Protein 5E68 (pdb70)

Solvent-accessible surface area: 13823 Å² total

Radius of gyration: 18.97 Å; Cα contacts (8 Å, |Δi|>4): 713; chains: 2; bounding box: 45×42×61 Å

B-factor: mean 23.16, std 10.16, range [11.06, 82.79]

Structure (mmCIF, N/CA/C/O backbone):
data_5E68
#
_entry.id   5E68
#
_cell.length_a   48.345
_cell.length_b   66.427
_cell.length_c   54.310
_cell.angle_alpha   90.00
_cell.angle_beta   106.17
_cell.angle_gamma   90.00
#
_symmetry.space_group_name_H-M   'P 1 21 1'
#
loop_
_entity.id
_entity.type
_entity.pdbx_description
1 polymer 'S-ribosylhomocysteine lyase'
2 non-polymer 'ZINC ION'
3 non-polymer (2R,4S)-2-methyl-2,3,3,4-tetrahydroxytetrahydrofuran
4 non-polymer METHIONINE
5 water water
#
loop_
_atom_site.group_PDB
_atom_site.id
_atom_site.type_symbol
_atom_site.label_atom_id
_atom_site.label_alt_id
_atom_site.label_comp_id
_atom_site.label_asym_id
_atom_site.label_entity_id
_atom_site.label_seq_id
_atom_site.pdbx_PDB_ins_code
_atom_site.Cartn_x
_atom_site.Cartn_y
_atom_site.Cartn_z
_atom_site.occupancy
_atom_site.B_iso_or_equiv
_atom_site.auth_seq_id
_atom_site.auth_comp_id
_atom_site.auth_asym_id
_atom_site.auth_atom_id
_atom_site.pdbx_PDB_model_num
ATOM 1 N N . LEU A 1 3 ? 15.735 2.024 23.537 1.00 34.70 3 LEU A N 1
ATOM 2 C CA . LEU A 1 3 ? 15.627 3.268 22.742 1.00 31.01 3 LEU A CA 1
ATOM 3 C C . LEU A 1 3 ? 16.575 4.221 23.360 1.00 28.19 3 LEU A C 1
ATOM 4 O O . LEU A 1 3 ? 16.643 4.392 24.576 1.00 33.12 3 LEU A O 1
ATOM 9 N N . LEU A 1 4 ? 17.352 4.878 22.499 1.00 29.07 4 LEU A N 1
ATOM 10 C CA . LEU A 1 4 ? 18.350 5.810 22.951 1.00 28.67 4 LEU A CA 1
ATOM 11 C C . LEU A 1 4 ? 17.739 6.965 23.705 1.00 34.60 4 LEU A C 1
ATOM 12 O O . LEU A 1 4 ? 16.814 7.635 23.221 1.00 28.02 4 LEU A O 1
ATOM 17 N N . ASP A 1 5 ? 18.309 7.262 24.876 1.00 34.96 5 ASP A N 1
ATOM 18 C CA . ASP A 1 5 ? 17.795 8.321 25.718 1.00 35.96 5 ASP A CA 1
ATOM 19 C C . ASP A 1 5 ? 16.317 8.093 26.082 1.00 33.28 5 ASP A 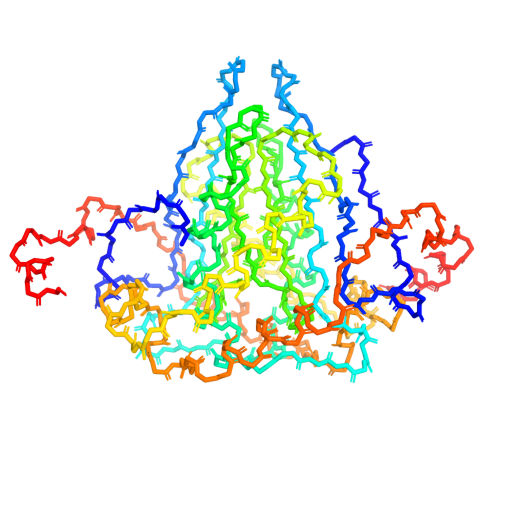C 1
ATOM 20 O O . ASP A 1 5 ? 15.577 8.988 26.160 1.00 33.96 5 ASP A O 1
ATOM 25 N N . SER A 1 6 ? 15.951 6.870 26.361 1.00 38.24 6 SER A N 1
ATOM 26 C CA . SER A 1 6 ? 14.565 6.580 26.763 1.00 36.29 6 SER A CA 1
ATOM 27 C C . SER A 1 6 ? 14.252 7.009 28.248 1.00 40.72 6 SER A C 1
ATOM 28 O O . SER A 1 6 ? 15.139 7.427 29.025 1.00 32.51 6 SER A O 1
ATOM 31 N N . PHE A 1 7 ? 12.978 6.837 28.658 1.00 37.42 7 PHE A N 1
ATOM 32 C CA . PHE A 1 7 ? 12.618 6.949 30.092 1.00 32.91 7 PHE A CA 1
ATOM 33 C C . PHE A 1 7 ? 12.924 5.601 30.671 1.00 31.42 7 PHE A C 1
ATOM 34 O O . PHE A 1 7 ? 12.604 4.575 30.094 1.00 32.64 7 PHE A O 1
ATOM 42 N N . ALA A 1 8 ? 13.453 5.589 31.856 1.00 26.98 8 ALA A N 1
ATOM 43 C CA . ALA A 1 8 ? 13.652 4.344 32.586 1.00 27.59 8 ALA A CA 1
ATOM 44 C C . ALA A 1 8 ? 12.348 3.871 33.341 1.00 25.27 8 ALA A C 1
ATOM 45 O O . ALA A 1 8 ? 12.151 4.064 34.566 1.00 27.24 8 ALA A O 1
ATOM 47 N N . VAL A 1 9 ? 11.574 3.132 32.589 1.00 20.41 9 VAL A N 1
ATOM 48 C CA . VAL A 1 9 ? 10.329 2.596 33.085 1.00 19.66 9 VAL A CA 1
ATOM 49 C C . VAL A 1 9 ? 10.412 1.150 33.466 1.00 19.15 9 VAL A C 1
ATOM 50 O O . VAL A 1 9 ? 11.190 0.368 32.903 1.00 19.09 9 VAL A O 1
ATOM 54 N N . ASP A 1 10 ? 9.554 0.757 34.409 1.00 18.07 10 ASP A N 1
ATOM 55 C CA . ASP A 1 10 ? 9.558 -0.569 34.943 1.00 16.37 10 ASP A CA 1
ATOM 56 C C . ASP A 1 10 ? 8.704 -1.552 34.191 1.00 17.97 10 ASP A C 1
ATOM 57 O O . ASP A 1 10 ? 7.445 -1.465 34.224 1.00 18.44 10 ASP A O 1
ATOM 62 N N . HIS A 1 11 ? 9.345 -2.418 33.404 1.00 15.72 11 HIS A N 1
ATOM 63 C CA . HIS A 1 11 ? 8.667 -3.353 32.591 1.00 16.58 11 HIS A CA 1
ATOM 64 C C . HIS A 1 11 ? 7.798 -4.315 33.350 1.00 17.01 11 HIS A C 1
ATOM 65 O O . HIS A 1 11 ? 6.898 -4.888 32.784 1.00 18.64 11 HIS A O 1
ATOM 72 N N . THR A 1 12 ? 8.132 -4.546 34.593 1.00 15.75 12 THR A N 1
ATOM 73 C CA . THR A 1 12 ? 7.399 -5.533 35.406 1.00 19.32 12 THR A CA 1
ATOM 74 C C . THR A 1 12 ? 5.980 -5.052 35.772 1.00 19.24 12 THR A C 1
ATOM 75 O O . THR A 1 12 ? 5.139 -5.892 36.210 1.00 20.83 12 THR A O 1
ATOM 79 N N . ARG A 1 13 ? 5.750 -3.778 35.604 1.00 20.37 13 ARG A N 1
ATOM 80 C CA . ARG A 1 13 ? 4.462 -3.076 35.920 1.00 19.83 13 ARG A CA 1
ATOM 81 C C . ARG A 1 13 ? 3.816 -2.522 34.727 1.00 22.30 13 ARG A C 1
ATOM 82 O O . ARG A 1 13 ? 2.715 -1.978 34.846 1.00 20.18 13 ARG A O 1
ATOM 90 N N . MET A 1 14 ? 4.444 -2.664 33.546 1.00 20.62 14 MET A N 1
ATOM 91 C CA . MET A 1 14 ? 3.879 -2.095 32.334 1.00 19.09 14 MET A CA 1
ATOM 92 C C . MET A 1 14 ? 2.668 -2.921 31.892 1.00 17.36 14 MET A C 1
ATOM 93 O O . MET A 1 14 ? 2.740 -4.110 31.623 1.00 21.35 14 MET A O 1
ATOM 98 N N . GLN A 1 15 ? 1.565 -2.201 31.719 1.00 18.10 15 GLN A N 1
ATOM 99 C CA . GLN A 1 15 ? 0.382 -2.819 31.113 1.00 19.19 15 GLN A CA 1
ATOM 100 C C . GLN A 1 15 ? 0.433 -2.811 29.580 1.00 16.66 15 GLN A C 1
ATOM 101 O O . GLN A 1 15 ? 1.168 -2.043 29.021 1.00 16.39 15 GLN A O 1
ATOM 107 N N . ALA A 1 16 ? -0.251 -3.758 29.008 1.00 17.13 16 ALA A N 1
ATOM 108 C CA . ALA A 1 16 ? -0.318 -3.886 27.543 1.00 14.28 16 ALA A CA 1
ATOM 109 C C . ALA A 1 16 ? -1.616 -4.537 27.178 1.00 16.10 16 ALA A C 1
ATOM 110 O O . ALA A 1 16 ? -2.089 -5.414 27.915 1.00 16.53 16 ALA A O 1
ATOM 112 N N . PRO A 1 17 ? -2.124 -4.276 25.969 1.00 15.74 17 PRO A N 1
ATOM 113 C CA . PRO A 1 17 ? -1.669 -3.304 25.033 1.00 14.27 17 PRO A CA 1
ATOM 114 C C . PRO A 1 17 ? -1.747 -1.913 25.463 1.00 14.34 17 PRO A C 1
ATOM 115 O O . PRO A 1 17 ? -2.673 -1.543 26.172 1.00 15.31 17 PRO A O 1
ATOM 119 N N . ALA A 1 18 ? -0.749 -1.102 25.124 1.00 13.35 18 ALA A N 1
ATOM 120 C CA . ALA A 1 18 ? -0.712 0.249 25.547 1.00 12.81 18 ALA A CA 1
ATOM 121 C C . ALA A 1 18 ? 0.136 1.135 24.695 1.00 15.22 18 ALA A C 1
ATOM 122 O O . ALA A 1 18 ? 1.055 0.655 24.064 1.00 15.00 18 ALA A O 1
ATOM 124 N N . VAL A 1 19 ? -0.167 2.437 24.686 1.00 14.47 19 VAL A N 1
ATOM 125 C CA . VAL A 1 19 ? 0.683 3.462 24.133 1.00 14.85 19 VAL A CA 1
ATOM 126 C C . VAL A 1 19 ? 1.397 4.282 25.203 1.00 15.09 19 VAL A C 1
ATOM 127 O O . VAL A 1 19 ? 0.808 4.617 26.206 1.00 16.15 19 VAL A O 1
ATOM 131 N N . ARG A 1 20 ? 2.649 4.597 24.955 1.00 14.16 20 ARG A N 1
ATOM 132 C CA . ARG A 1 20 ? 3.441 5.419 25.840 1.00 14.81 20 ARG A CA 1
ATOM 133 C C . ARG A 1 20 ? 4.412 6.319 25.063 1.00 15.48 20 ARG A C 1
ATOM 134 O O . ARG A 1 20 ? 4.954 5.870 24.038 1.00 15.38 20 ARG A O 1
ATOM 142 N N . THR A 1 21 ? 4.554 7.537 25.488 1.00 16.89 21 THR A N 1
ATOM 143 C CA . THR A 1 21 ? 5.604 8.408 24.956 1.00 16.65 21 THR A CA 1
ATOM 144 C C . THR A 1 21 ? 6.934 7.844 25.417 1.00 18.80 21 THR A C 1
ATOM 145 O O . THR A 1 21 ? 7.228 7.842 26.645 1.00 20.15 21 THR A O 1
ATOM 149 N N . ALA A 1 22 ? 7.752 7.374 24.509 1.00 17.44 22 ALA A N 1
ATOM 150 C CA . ALA A 1 22 ? 9.078 6.790 24.837 1.00 19.79 22 ALA A CA 1
ATOM 151 C C . ALA A 1 22 ? 10.186 7.855 24.844 1.00 18.94 22 ALA A C 1
ATOM 152 O O . ALA A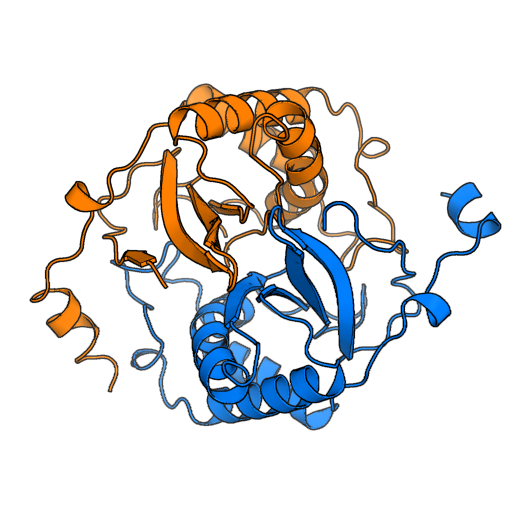 1 22 ? 11.103 7.784 25.689 1.00 20.31 22 ALA A O 1
ATOM 154 N N . LYS A 1 23 ? 10.054 8.861 24.002 1.00 17.36 23 LYS A N 1
ATOM 155 C CA . LYS A 1 23 ? 11.050 9.914 23.905 1.00 17.26 23 LYS A CA 1
ATOM 156 C C . LYS A 1 23 ? 10.468 11.075 23.171 1.00 17.83 23 LYS A C 1
ATOM 157 O O . LYS A 1 23 ? 9.690 10.900 22.207 1.00 15.70 23 LYS A O 1
ATOM 163 N N . THR A 1 24 ? 10.935 12.284 23.466 1.00 18.57 24 THR A N 1
ATOM 164 C CA . THR A 1 24 ? 10.629 13.445 22.658 1.00 18.79 24 THR A CA 1
ATOM 165 C C . THR A 1 24 ? 11.993 14.110 22.364 1.00 19.28 24 THR A C 1
ATOM 166 O O . THR A 1 24 ? 12.972 13.945 23.169 1.00 21.26 24 THR A O 1
ATOM 170 N N . MET A 1 25 ? 12.089 14.641 21.174 1.00 17.76 25 MET A N 1
ATOM 171 C CA . MET A 1 25 ? 13.282 15.399 20.756 1.00 18.23 25 MET A CA 1
ATOM 172 C C . MET A 1 25 ? 12.841 16.672 20.095 1.00 18.40 25 MET A C 1
ATOM 173 O O . MET A 1 25 ? 11.771 16.810 19.470 1.00 17.85 25 MET A O 1
ATOM 178 N N . ASN A 1 26 ? 13.730 17.674 20.148 1.00 16.23 26 ASN A N 1
ATOM 179 C CA . ASN A 1 26 ? 13.590 18.837 19.322 1.00 18.12 26 ASN A CA 1
ATOM 180 C C . ASN A 1 26 ? 14.492 18.768 18.064 1.00 16.17 26 ASN A C 1
ATOM 181 O O . ASN A 1 26 ? 15.428 17.966 17.994 1.00 19.52 26 ASN A O 1
ATOM 186 N N . THR A 1 27 ? 14.158 19.525 17.054 1.00 18.07 27 THR A N 1
ATOM 187 C CA . THR A 1 27 ? 15.014 19.672 15.876 1.00 16.55 27 THR A CA 1
ATOM 188 C C . THR A 1 27 ? 15.650 21.050 15.837 1.00 16.11 27 THR A C 1
ATOM 189 O O . THR A 1 27 ? 15.140 21.936 16.568 1.00 16.39 27 THR A O 1
ATOM 193 N N . PRO A 1 28 ? 16.675 21.233 14.989 1.00 16.82 28 PRO A N 1
ATOM 194 C CA . PRO A 1 28 ? 17.440 22.484 15.134 1.00 16.47 28 PRO A CA 1
ATOM 195 C C . PRO A 1 28 ? 16.650 23.766 14.990 1.00 18.70 28 PRO A C 1
ATOM 196 O O . PRO A 1 28 ? 16.943 24.712 15.761 1.00 18.22 28 PRO A O 1
ATOM 200 N N . HIS A 1 29 ? 15.673 23.798 14.063 1.00 18.54 29 HIS A N 1
ATOM 201 C CA . HIS A 1 29 ? 14.792 25.002 13.906 1.00 21.89 29 HIS A CA 1
ATOM 202 C C . HIS A 1 29 ? 13.526 24.988 14.735 1.00 21.54 29 HIS A C 1
ATOM 203 O O . HIS A 1 29 ? 12.637 25.804 14.505 1.00 21.76 29 HIS A O 1
ATOM 210 N N . GLY A 1 30 ? 13.420 24.049 15.671 1.00 17.03 30 GLY A N 1
ATOM 211 C CA . GLY A 1 30 ? 12.440 24.056 16.726 1.00 19.74 30 GLY A CA 1
ATOM 212 C C . GLY A 1 30 ? 11.247 23.078 16.596 1.00 20.16 30 GLY A C 1
ATOM 213 O O . GLY A 1 30 ? 10.305 23.205 17.365 1.00 24.13 30 GLY A O 1
ATOM 214 N N . ASP A 1 31 ? 11.338 22.134 15.714 1.00 18.83 31 ASP A N 1
ATOM 215 C CA . ASP A 1 31 ? 10.228 21.208 15.552 1.00 18.57 31 ASP A CA 1
ATOM 216 C C . ASP A 1 31 ? 10.335 20.102 16.534 1.00 19.56 31 ASP A C 1
ATOM 217 O O . ASP A 1 31 ? 11.293 19.980 17.261 1.00 21.72 31 ASP A O 1
ATOM 222 N N . ALA A 1 32 ? 9.282 19.265 16.631 1.00 18.57 32 ALA A N 1
ATOM 223 C CA . ALA A 1 32 ? 9.232 18.242 17.616 1.00 17.39 32 ALA A CA 1
ATOM 224 C C . ALA A 1 32 ? 9.239 16.876 16.927 1.00 16.25 32 ALA A C 1
ATOM 225 O O . ALA A 1 32 ? 8.586 16.711 15.921 1.00 18.31 32 ALA A O 1
ATOM 227 N N . ILE A 1 33 ? 9.963 15.914 17.517 1.00 17.02 33 ILE A N 1
ATOM 228 C CA . ILE A 1 33 ? 9.896 14.492 17.154 1.00 18.20 33 ILE A CA 1
ATOM 229 C C . ILE A 1 33 ? 9.416 13.727 18.359 1.00 17.15 33 ILE A C 1
ATOM 230 O O . ILE A 1 33 ? 9.919 13.942 19.489 1.00 18.86 33 ILE A O 1
ATOM 235 N N . THR A 1 34 ? 8.492 12.767 18.201 1.00 16.78 34 THR A N 1
ATOM 236 C CA . THR A 1 34 ? 8.071 11.912 19.286 1.00 15.95 34 THR A CA 1
ATOM 237 C C . THR A 1 34 ? 8.243 10.460 18.873 1.00 16.49 34 THR A C 1
ATOM 238 O O . THR A 1 34 ? 7.969 10.142 17.707 1.00 17.07 34 THR A O 1
ATOM 242 N N . VAL A 1 35 ? 8.811 9.641 19.741 1.00 14.80 35 VAL A N 1
ATOM 243 C CA . VAL A 1 35 ? 8.870 8.217 19.562 1.00 14.62 35 VAL A CA 1
ATOM 244 C C . VAL A 1 35 ? 7.872 7.572 20.541 1.00 14.90 35 VAL A C 1
ATOM 245 O O . VAL A 1 35 ? 7.939 7.828 21.728 1.00 16.99 35 VAL A O 1
ATOM 249 N N . PHE A 1 36 ? 6.918 6.785 20.041 1.00 13.39 36 PHE A N 1
ATOM 250 C CA . PHE A 1 36 ? 5.940 6.096 20.862 1.00 14.17 36 PHE A CA 1
ATOM 251 C C . PHE A 1 36 ? 6.317 4.608 20.965 1.00 14.16 36 PHE A C 1
ATOM 252 O O . PHE A 1 36 ? 6.721 3.996 19.983 1.00 13.95 36 PHE A O 1
ATOM 260 N N . ASP A 1 37 ? 6.191 4.099 22.174 1.00 14.12 37 ASP A N 1
ATOM 261 C CA . ASP A 1 37 ? 6.205 2.724 22.496 1.00 13.68 37 ASP A CA 1
ATOM 262 C C . ASP A 1 37 ? 4.783 2.232 22.272 1.00 13.99 37 ASP A C 1
ATOM 263 O O . ASP A 1 37 ? 3.855 2.543 23.007 1.00 14.26 37 ASP A O 1
ATOM 268 N N . LEU A 1 38 ? 4.610 1.421 21.231 1.00 13.63 38 LEU A N 1
ATOM 269 C CA . LEU A 1 38 ? 3.342 0.675 20.939 1.00 13.75 38 LEU A CA 1
ATOM 270 C C . LEU A 1 38 ? 3.530 -0.709 21.453 1.00 13.62 38 LEU A C 1
ATOM 271 O O . LEU A 1 38 ? 4.149 -1.555 20.816 1.00 13.32 38 LEU A O 1
ATOM 276 N N . ARG A 1 39 ? 3.071 -0.937 22.692 1.00 13.63 39 ARG A N 1
ATOM 277 C CA . ARG A 1 39 ? 3.365 -2.151 23.431 1.00 14.77 39 ARG A CA 1
ATOM 278 C C . ARG A 1 39 ? 2.233 -3.135 23.200 1.00 14.90 39 ARG A C 1
ATOM 279 O O . ARG A 1 39 ? 1.105 -2.843 23.665 1.00 13.91 39 ARG A O 1
ATOM 287 N N . PHE A 1 40 ? 2.511 -4.184 22.481 1.00 13.86 40 PHE A N 1
ATOM 288 C CA . PHE A 1 40 ? 1.459 -5.152 22.118 1.00 13.01 40 PHE A CA 1
ATOM 289 C C . PHE A 1 40 ? 1.299 -6.214 23.175 1.00 17.16 40 PHE A C 1
ATOM 290 O O . PHE A 1 40 ? 0.203 -6.747 23.428 1.00 18.57 40 PHE A O 1
ATOM 298 N N . CYS A 1 41 ? 2.408 -6.600 23.798 1.00 15.44 41 CYS A N 1
ATOM 299 C CA . CYS A 1 41 ? 2.502 -7.761 24.682 1.00 13.93 41 CYS A CA 1
ATOM 300 C C . CYS A 1 41 ? 2.990 -7.344 26.047 1.00 13.71 41 CYS A C 1
ATOM 301 O O . CYS A 1 41 ? 3.796 -6.392 26.219 1.00 14.71 41 CYS A O 1
ATOM 304 N N . ILE A 1 42 ? 2.453 -7.978 27.114 1.00 15.24 42 ILE A N 1
ATOM 305 C CA . ILE A 1 42 ? 2.955 -7.764 28.441 1.00 15.03 42 ILE A CA 1
ATOM 306 C C . ILE A 1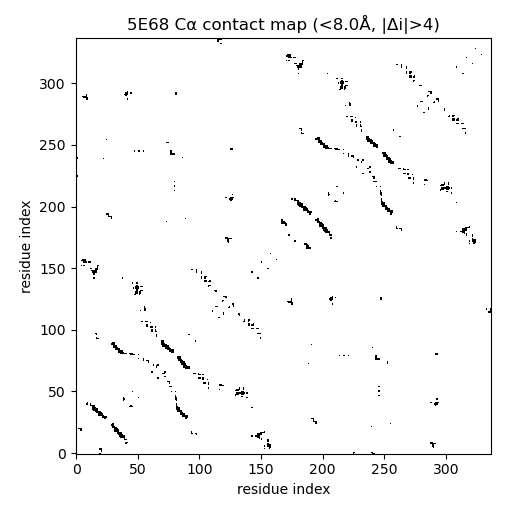 42 ? 4.427 -8.279 28.598 1.00 13.46 42 ILE A C 1
ATOM 307 O O . ILE A 1 42 ? 4.717 -9.470 28.264 1.00 15.90 42 ILE A O 1
ATOM 312 N N . PRO A 1 43 ? 5.339 -7.352 28.962 1.00 15.33 43 PRO A N 1
ATOM 313 C CA . PRO A 1 43 ? 6.765 -7.702 29.074 1.00 13.62 43 PRO A CA 1
ATOM 314 C C . PRO A 1 43 ? 6.923 -9.003 29.836 1.00 15.18 43 PRO A C 1
ATOM 315 O O . PRO A 1 43 ? 6.433 -9.148 30.982 1.00 15.98 43 PRO A O 1
ATOM 319 N N . ASN A 1 44 ? 7.680 -9.922 29.229 1.00 14.99 44 ASN A N 1
ATOM 320 C CA . ASN A 1 44 ? 8.168 -11.124 29.869 1.00 16.01 44 ASN A CA 1
ATOM 321 C C . ASN A 1 44 ? 7.048 -12.128 30.220 1.00 18.65 44 ASN A C 1
ATOM 322 O O . ASN A 1 44 ? 7.269 -13.029 31.033 1.00 19.83 44 ASN A O 1
ATOM 327 N N . LYS A 1 45 ? 5.892 -11.853 29.646 1.00 17.58 45 LYS A N 1
ATOM 328 C CA . LYS A 1 45 ? 4.753 -12.786 29.717 1.00 19.00 45 LYS A CA 1
ATOM 329 C C . LYS A 1 45 ? 4.284 -13.243 28.358 1.00 22.50 45 LYS A C 1
ATOM 330 O O . LYS A 1 45 ? 3.838 -14.399 28.183 1.00 23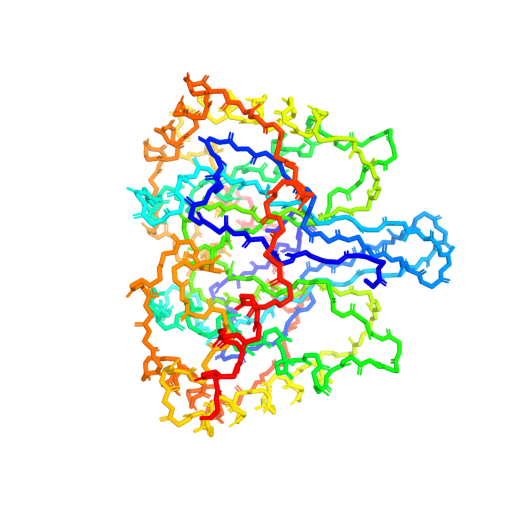.81 45 LYS A O 1
ATOM 333 N N . GLU A 1 46 ? 4.329 -12.362 27.367 1.00 16.64 46 GLU A N 1
ATOM 334 C CA . GLU A 1 46 ? 3.834 -12.703 26.050 1.00 16.74 46 GLU A CA 1
ATOM 335 C C . GLU A 1 46 ? 4.873 -12.195 25.009 1.00 15.74 46 GLU A C 1
ATOM 336 O O . GLU A 1 46 ? 5.581 -11.223 25.281 1.00 16.21 46 GLU A O 1
ATOM 342 N N . VAL A 1 47 ? 4.898 -12.824 23.862 1.00 16.99 47 VAL A N 1
ATOM 343 C CA . VAL A 1 47 ? 5.726 -12.355 22.735 1.00 16.77 47 VAL A CA 1
ATOM 344 C C . VAL A 1 47 ? 5.006 -12.580 21.452 1.00 17.48 47 VAL A C 1
ATOM 345 O O . VAL A 1 47 ? 4.257 -13.609 21.309 1.00 18.29 47 VAL A O 1
ATOM 349 N N . MET A 1 48 ? 5.235 -11.748 20.451 1.00 14.93 48 MET A N 1
ATOM 350 C CA . MET A 1 48 ? 4.716 -12.039 19.108 1.00 15.23 48 MET A CA 1
ATOM 351 C C . MET A 1 48 ? 5.611 -12.933 18.292 1.00 16.43 48 MET A C 1
ATOM 352 O O . MET A 1 48 ? 6.818 -12.950 18.514 1.00 16.74 48 MET A O 1
ATOM 357 N N . PRO A 1 49 ? 5.024 -13.767 17.465 1.00 17.00 49 PRO A N 1
ATOM 358 C CA . PRO A 1 49 ? 5.757 -14.712 16.657 1.00 17.55 49 PRO A CA 1
ATOM 359 C C . PRO A 1 49 ? 6.499 -14.029 15.564 1.00 16.96 49 PRO A C 1
ATOM 360 O O . PRO A 1 49 ? 6.073 -12.976 15.081 1.00 16.97 49 PRO A O 1
ATOM 364 N N . GLU A 1 50 ? 7.628 -14.563 15.177 1.00 17.24 50 GLU A N 1
ATOM 365 C CA . GLU A 1 50 ? 8.495 -13.829 14.213 1.00 17.05 50 GLU A CA 1
ATOM 366 C C . GLU A 1 50 ? 7.845 -13.591 12.838 1.00 16.33 50 GLU A C 1
ATOM 367 O O . GLU A 1 50 ? 8.083 -12.555 12.214 1.00 17.69 50 GLU A O 1
ATOM 373 N N . LYS A 1 51 ? 7.082 -14.586 12.290 1.00 15.28 51 LYS A N 1
ATOM 374 C CA . LYS A 1 51 ? 6.498 -14.356 10.998 1.00 15.03 51 LYS A CA 1
ATOM 375 C C . LYS A 1 51 ? 5.367 -13.289 11.056 1.00 15.58 51 LYS A C 1
ATOM 376 O O . LYS A 1 51 ? 5.277 -12.398 10.223 1.00 15.30 51 LYS A O 1
ATOM 382 N N . GLY A 1 52 ? 4.493 -13.433 12.018 1.00 15.14 52 GLY A N 1
ATOM 383 C CA . GLY A 1 52 ? 3.443 -12.485 12.172 1.00 16.58 52 GLY A CA 1
ATOM 384 C C . GLY A 1 52 ? 3.906 -11.080 12.398 1.00 15.35 52 GLY A C 1
ATOM 385 O O . GLY A 1 52 ? 3.309 -10.165 11.867 1.00 16.01 52 GLY A O 1
ATOM 386 N N . ILE A 1 53 ? 4.986 -10.883 13.214 1.00 14.42 53 ILE A N 1
ATOM 387 C CA . ILE A 1 53 ? 5.448 -9.506 13.437 1.00 15.21 53 ILE A CA 1
ATOM 388 C C . ILE A 1 53 ? 5.968 -8.900 12.101 1.00 15.32 53 ILE A C 1
ATOM 389 O O . ILE A 1 53 ? 5.791 -7.711 11.846 1.00 15.02 53 ILE A O 1
ATOM 394 N N . HIS A 1 54 ? 6.619 -9.729 11.304 1.00 14.98 54 HIS A N 1
ATOM 395 C CA . HIS A 1 54 ? 7.147 -9.285 10.022 1.00 14.30 54 HIS A CA 1
ATOM 396 C C . HIS A 1 54 ? 6.048 -8.886 9.052 1.00 14.19 54 HIS A C 1
ATOM 397 O O . HIS A 1 54 ? 6.020 -7.837 8.429 1.00 15.25 54 HIS A O 1
ATOM 404 N N . THR A 1 55 ? 5.008 -9.695 8.997 1.00 16.31 55 THR A N 1
ATOM 405 C CA . THR A 1 55 ? 3.918 -9.410 8.125 1.00 15.93 55 THR A CA 1
ATOM 406 C C . THR A 1 55 ? 3.166 -8.233 8.601 1.00 15.45 55 THR A C 1
ATOM 407 O O . THR A 1 55 ? 2.799 -7.346 7.873 1.00 17.24 55 THR A O 1
ATOM 411 N N . LEU A 1 56 ? 2.963 -8.151 9.917 1.00 15.71 56 LEU A N 1
ATOM 412 C CA . LEU A 1 56 ? 2.404 -6.944 10.448 1.00 16.27 56 LEU A CA 1
ATOM 413 C C . LEU A 1 56 ? 3.206 -5.648 10.163 1.00 15.83 56 LEU A C 1
ATOM 414 O O . LEU A 1 56 ? 2.640 -4.657 9.803 1.00 18.76 56 LEU A O 1
ATOM 419 N N . GLU A 1 57 ? 4.531 -5.696 10.277 1.00 16.75 57 GLU A N 1
ATOM 420 C CA . GLU A 1 57 ? 5.405 -4.607 9.920 1.00 17.93 57 GLU A CA 1
ATOM 421 C C . GLU A 1 57 ? 5.109 -4.124 8.493 1.00 19.77 57 GLU A C 1
ATOM 422 O O . GLU A 1 57 ? 5.115 -2.940 8.221 1.00 22.87 57 GLU A O 1
ATOM 428 N N . HIS A 1 58 ? 4.859 -5.056 7.602 1.00 17.41 58 HIS A N 1
ATOM 429 C CA . HIS A 1 58 ? 4.595 -4.658 6.209 1.00 17.27 58 HIS A CA 1
ATOM 430 C C . HIS A 1 58 ? 3.267 -3.870 6.082 1.00 17.13 58 HIS A C 1
ATOM 431 O O . HIS A 1 58 ? 3.091 -3.073 5.134 1.00 22.26 58 HIS A O 1
ATOM 438 N N . LEU A 1 59 ? 2.302 -4.224 6.913 1.00 17.29 59 LEU A N 1
ATOM 439 C CA . LEU A 1 59 ? 0.929 -3.642 6.836 1.00 17.16 59 LEU A CA 1
ATOM 440 C C . LEU A 1 59 ? 0.789 -2.411 7.663 1.00 19.39 59 LEU A C 1
ATOM 441 O O . LEU A 1 59 ? 0.099 -1.453 7.312 1.00 17.19 59 LEU A O 1
ATOM 446 N N . PHE A 1 60 ? 1.462 -2.398 8.816 1.00 18.64 60 PHE A N 1
ATOM 447 C CA . PHE A 1 60 ? 1.238 -1.381 9.847 1.00 19.28 60 PHE A CA 1
ATOM 448 C C . PHE A 1 60 ? 1.584 0.033 9.453 1.00 18.26 60 PHE A C 1
ATOM 449 O O . PHE A 1 60 ? 0.793 0.944 9.694 1.00 18.98 60 PHE A O 1
ATOM 457 N N . ALA A 1 61 ? 2.706 0.242 8.800 1.00 27.42 61 ALA A N 1
ATOM 458 C CA . ALA A 1 61 ? 3.164 1.567 8.442 1.00 32.39 61 ALA A CA 1
ATOM 459 C C . ALA A 1 61 ? 2.108 2.303 7.600 1.00 23.25 61 ALA A C 1
ATOM 460 O O . ALA A 1 61 ? 1.703 3.432 7.906 1.00 27.88 61 ALA A O 1
ATOM 462 N N . GLY A 1 62 ? 1.669 1.587 6.585 1.00 21.70 62 GLY A N 1
ATOM 463 C CA . GLY A 1 62 ? 0.667 2.088 5.674 1.00 19.15 62 GLY A CA 1
ATOM 464 C C . GLY A 1 62 ? -0.651 2.414 6.328 1.00 17.55 62 GLY A C 1
ATOM 465 O O . GLY A 1 62 ? -1.196 3.530 6.227 1.00 17.79 62 GLY A O 1
ATOM 466 N N . PHE A 1 63 ? -1.115 1.431 7.080 1.00 18.50 63 PHE A N 1
ATOM 467 C CA . PHE A 1 63 ? -2.423 1.656 7.767 1.00 17.84 63 PHE A CA 1
ATOM 468 C C . PHE A 1 63 ? -2.374 2.735 8.785 1.00 17.58 63 PHE A C 1
ATOM 469 O O . PHE A 1 63 ? -3.297 3.534 8.980 1.00 16.67 63 PHE A O 1
ATOM 477 N N . MET A 1 64 ? -1.235 2.804 9.557 1.00 16.23 64 MET A N 1
ATOM 478 C CA . MET A 1 64 ? -1.105 3.851 10.506 1.00 17.26 64 MET A CA 1
ATOM 479 C C . MET A 1 64 ? -1.056 5.230 9.930 1.00 18.57 64 MET A C 1
ATOM 480 O O . MET A 1 64 ? -1.700 6.124 10.416 1.00 22.48 64 MET A O 1
ATOM 485 N N . ARG A 1 65 ? -0.355 5.380 8.803 1.00 17.81 65 ARG A N 1
ATOM 486 C CA . ARG A 1 65 ? -0.322 6.643 8.078 1.00 23.17 65 ARG A CA 1
ATOM 487 C C . ARG A 1 65 ? -1.703 7.088 7.639 1.00 20.31 65 ARG A C 1
ATOM 488 O O . ARG A 1 65 ? -2.097 8.224 7.823 1.00 21.72 65 ARG A O 1
ATOM 496 N N . ASP A 1 66 ? -2.500 6.127 7.177 1.00 20.64 66 ASP A N 1
ATOM 497 C CA . ASP A 1 66 ? -3.906 6.411 6.838 1.00 20.16 66 ASP A CA 1
ATOM 498 C C . ASP A 1 66 ? -4.666 7.066 7.939 1.00 20.44 66 ASP A C 1
ATOM 499 O O . ASP A 1 66 ? -5.452 7.993 7.718 1.00 22.61 66 ASP A O 1
ATOM 504 N N . HIS A 1 67 ? -4.512 6.579 9.182 1.00 19.05 67 HIS A N 1
ATOM 505 C CA . HIS A 1 67 ? -5.281 7.056 10.266 1.00 19.66 67 HIS A CA 1
ATOM 506 C C . HIS A 1 67 ? -4.673 8.105 11.125 1.00 19.38 67 HIS A C 1
ATOM 507 O O . HIS A 1 67 ? -5.398 8.793 11.866 1.00 22.25 67 HIS A O 1
ATOM 514 N N . LEU A 1 68 ? -3.358 8.263 11.037 1.00 19.41 68 LEU A N 1
ATOM 515 C CA . LEU A 1 68 ? -2.693 9.170 11.950 1.00 17.62 68 LEU A CA 1
ATOM 516 C C . LEU A 1 68 ? -2.046 10.407 11.277 1.00 17.52 68 LEU A C 1
ATOM 517 O O . LEU A 1 68 ? -2.007 11.440 11.925 1.00 20.95 68 LEU A O 1
ATOM 522 N N . ASN A 1 69 ? -1.530 10.266 10.072 1.00 19.02 69 ASN A N 1
ATOM 523 C CA . ASN A 1 69 ? -0.850 11.368 9.393 1.00 19.74 69 ASN A CA 1
ATOM 524 C C . ASN A 1 69 ? -1.849 12.480 9.179 1.00 23.65 69 ASN A C 1
ATOM 525 O O . ASN A 1 69 ? -3.064 12.263 9.078 1.00 22.31 69 ASN A O 1
ATOM 530 N N . GLY A 1 70 ? -1.341 13.706 9.184 1.00 24.44 70 GLY A N 1
ATOM 531 C CA . GLY A 1 70 ? -2.176 14.881 9.020 1.00 25.72 70 GLY A CA 1
ATOM 532 C C . GLY A 1 70 ? -2.293 15.595 10.308 1.00 28.38 70 GLY A C 1
ATOM 533 O O . GLY A 1 70 ? -1.856 15.119 11.379 1.00 26.82 70 GLY A O 1
ATOM 534 N N . ASN A 1 71 ? -2.833 16.812 10.253 1.00 24.63 71 ASN A N 1
ATOM 535 C CA . ASN A 1 71 ? -3.090 17.592 11.449 1.00 29.73 71 ASN A CA 1
ATOM 536 C C . ASN A 1 71 ? -1.867 17.611 12.406 1.00 29.24 71 ASN A C 1
ATOM 537 O O . ASN A 1 71 ? -1.996 17.252 13.608 1.00 29.71 71 ASN A O 1
ATOM 542 N N . GLY A 1 72 ? -0.722 18.040 11.879 1.00 28.72 72 GLY A N 1
ATOM 543 C CA . GLY A 1 72 ? 0.523 18.208 12.641 1.00 28.59 72 GLY A CA 1
ATOM 544 C C . GLY A 1 72 ? 1.356 16.950 12.884 1.00 28.50 72 GLY A C 1
ATOM 545 O O . GLY A 1 72 ? 2.211 16.935 13.777 1.00 28.16 72 GLY A O 1
ATOM 546 N N . VAL A 1 73 ? 1.086 15.885 12.130 1.00 21.41 73 VAL A N 1
ATOM 547 C CA . VAL A 1 73 ? 1.781 14.581 12.359 1.00 20.81 73 VAL A CA 1
ATOM 548 C C . VAL A 1 73 ? 2.226 14.011 11.048 1.00 19.28 73 VAL A C 1
ATOM 549 O O . VAL A 1 73 ? 1.455 13.898 10.104 1.00 20.60 73 VAL A O 1
ATOM 553 N N . GLU A 1 74 ? 3.493 13.583 10.950 1.00 18.54 74 GLU A N 1
ATOM 554 C CA . GLU A 1 74 ? 4.005 12.844 9.856 1.00 17.97 74 GLU A CA 1
ATOM 555 C C . GLU A 1 74 ? 4.902 11.705 10.369 1.00 17.16 74 GLU A C 1
ATOM 556 O O . GLU A 1 74 ? 5.901 11.940 10.988 1.00 17.41 74 GLU A O 1
ATOM 562 N N . ILE A 1 75 ? 4.463 10.458 10.175 1.00 16.02 75 ILE A N 1
ATOM 563 C CA . ILE A 1 75 ? 5.217 9.295 10.635 1.00 15.73 75 ILE A CA 1
ATOM 564 C C . ILE A 1 75 ? 6.526 9.198 9.881 1.00 14.60 75 ILE A C 1
ATOM 565 O O . ILE A 1 75 ? 6.615 9.351 8.595 1.00 16.62 75 ILE A O 1
ATOM 570 N N . ILE A 1 76 ? 7.595 8.953 10.641 1.00 14.00 76 ILE A N 1
ATOM 571 C CA . ILE A 1 76 ? 8.930 8.634 10.105 1.00 14.55 76 ILE A CA 1
ATOM 572 C C . ILE A 1 76 ? 9.076 7.137 9.828 1.00 18.33 76 ILE A C 1
ATOM 573 O O . ILE A 1 76 ? 9.306 6.766 8.722 1.00 20.44 76 ILE A O 1
ATOM 578 N N . ASP A 1 77 ? 8.881 6.324 10.860 1.00 16.57 77 ASP A N 1
ATOM 579 C CA . ASP A 1 77 ? 9.107 4.865 10.754 1.00 19.57 77 ASP A CA 1
ATOM 580 C C . ASP A 1 77 ? 8.282 4.185 11.837 1.00 18.72 77 ASP A C 1
ATOM 581 O O . ASP A 1 77 ? 8.122 4.737 12.906 1.00 19.51 77 ASP A O 1
ATOM 586 N N . ILE A 1 78 ? 7.866 2.964 11.549 1.00 17.52 78 ILE A N 1
ATOM 587 C CA . ILE A 1 78 ? 7.283 2.081 12.549 1.00 17.40 78 ILE A CA 1
ATOM 588 C C . ILE A 1 78 ? 8.027 0.775 12.447 1.00 19.39 78 ILE A C 1
ATOM 589 O O . ILE A 1 78 ? 7.995 0.145 11.397 1.00 22.44 78 ILE A O 1
ATOM 594 N N . SER A 1 79 ? 8.782 0.428 13.474 1.00 15.59 79 SER A N 1
ATOM 595 C CA . SER A 1 79 ? 9.709 -0.707 13.375 1.00 16.09 79 SER A CA 1
ATOM 596 C C . SER A 1 79 ? 9.474 -1.600 14.577 1.00 14.64 79 SER A C 1
ATOM 597 O O . SER A 1 79 ? 9.233 -1.121 15.663 1.00 15.07 79 SER A O 1
ATOM 600 N N . PRO A 1 80 ? 9.691 -2.887 14.383 1.00 13.90 80 PRO A N 1
ATOM 601 C CA . PRO A 1 80 ? 9.525 -3.805 15.493 1.00 14.56 80 PRO A CA 1
ATOM 602 C C . PRO A 1 80 ? 10.611 -3.597 16.547 1.00 15.65 80 PRO A C 1
ATOM 603 O O . PRO A 1 80 ? 11.759 -3.194 16.276 1.00 15.93 80 PRO A O 1
ATOM 607 N N . MET A 1 81 ? 10.284 -3.919 17.787 1.00 14.15 81 MET A N 1
ATOM 608 C CA . MET A 1 81 ? 11.227 -4.083 18.880 1.00 14.43 81 MET A CA 1
ATOM 609 C C . MET A 1 81 ? 11.891 -5.469 18.796 1.00 14.62 81 MET A C 1
ATOM 610 O O . MET A 1 81 ? 11.283 -6.463 18.438 1.00 14.27 81 MET A O 1
ATOM 615 N N . GLY A 1 82 ? 13.193 -5.506 19.128 1.00 14.46 82 GLY A N 1
ATOM 616 C CA . GLY A 1 82 ? 13.914 -6.749 19.131 1.00 15.51 82 GLY A CA 1
ATOM 617 C C . GLY A 1 82 ? 13.409 -7.793 20.105 1.00 15.71 82 GLY A C 1
ATOM 618 O O . GLY A 1 82 ? 13.619 -9.019 19.867 1.00 17.14 82 GLY A O 1
ATOM 627 N N . ARG A 1 84 ? 10.303 -8.368 20.472 1.00 13.65 84 ARG A N 1
ATOM 628 C CA . ARG A 1 84 ? 9.033 -8.853 19.877 1.00 15.40 84 ARG A CA 1
ATOM 629 C C . ARG A 1 84 ? 7.871 -8.620 20.815 1.00 14.53 84 ARG A C 1
ATOM 630 O O . ARG A 1 84 ? 6.871 -9.358 20.705 1.00 14.53 84 ARG A O 1
ATOM 638 N N . THR A 1 85 ? 7.912 -7.623 21.646 1.00 13.52 85 THR A N 1
ATOM 639 C CA . THR A 1 85 ? 6.720 -7.252 22.458 1.00 13.70 85 THR A CA 1
ATOM 640 C C . THR A 1 85 ? 5.996 -6.018 21.938 1.00 15.35 85 THR A C 1
ATOM 641 O O . THR A 1 85 ? 4.979 -5.601 22.478 1.00 13.68 85 THR A O 1
ATOM 645 N N . GLY A 1 86 ? 6.510 -5.354 20.927 1.00 13.17 86 GLY A N 1
ATOM 646 C CA . GLY A 1 86 ? 5.914 -4.122 20.450 1.00 13.56 86 GLY A CA 1
ATOM 647 C C . GLY A 1 86 ? 6.660 -3.557 19.264 1.00 12.78 86 GLY A C 1
ATOM 648 O O . GLY A 1 86 ? 7.507 -4.281 18.679 1.00 13.71 86 GLY A O 1
ATOM 649 N N . PHE A 1 87 ? 6.281 -2.342 18.930 1.00 12.61 87 PHE A N 1
ATOM 650 C CA . PHE A 1 87 ? 6.850 -1.532 17.840 1.00 13.62 87 PHE A CA 1
ATOM 651 C C . PHE A 1 87 ? 7.158 -0.150 18.384 1.00 14.96 87 PHE A C 1
ATOM 652 O O . PHE A 1 87 ? 6.422 0.343 19.228 1.00 14.83 87 PHE A O 1
ATOM 660 N N . TYR A 1 88 ? 8.255 0.449 17.918 1.00 14.60 88 TYR A N 1
ATOM 661 C CA . TYR A 1 88 ? 8.491 1.873 18.112 1.00 14.73 88 TYR A CA 1
ATOM 662 C C . TYR A 1 88 ? 8.027 2.599 16.862 1.00 16.72 88 TYR A C 1
ATOM 663 O O . TYR A 1 88 ? 8.289 2.168 15.719 1.00 16.63 88 TYR A O 1
ATOM 672 N N . MET A 1 89 ? 7.304 3.666 17.094 1.00 13.82 89 MET A N 1
ATOM 673 C CA . MET A 1 89 ? 6.872 4.586 16.031 1.00 13.91 89 MET A CA 1
ATOM 674 C C . MET A 1 89 ? 7.507 5.914 16.300 1.00 14.29 89 MET A C 1
ATOM 675 O O . MET A 1 89 ? 7.186 6.565 17.279 1.00 16.33 89 MET A O 1
ATOM 680 N N . SER A 1 90 ? 8.319 6.385 15.340 1.00 15.47 90 SER A N 1
ATOM 681 C CA . SER A 1 90 ? 8.853 7.700 15.363 1.00 15.03 90 SER A CA 1
ATOM 682 C C . SER A 1 90 ? 8.057 8.587 14.454 1.00 15.44 90 SER A C 1
ATOM 683 O O . SER A 1 90 ? 7.729 8.176 13.336 1.00 17.38 90 SER A O 1
ATOM 686 N N . LEU A 1 91 ? 7.847 9.812 14.877 1.00 13.41 91 LEU A N 1
ATOM 687 C CA . LEU A 1 91 ? 7.063 10.700 14.041 1.00 14.66 91 LEU A CA 1
ATOM 688 C C . LEU A 1 91 ? 7.417 12.189 14.277 1.00 15.80 91 LEU A C 1
ATOM 689 O O . LEU A 1 91 ? 8.041 12.499 15.293 1.00 15.88 91 LEU A O 1
ATOM 694 N N . ILE A 1 92 ? 7.123 13.021 13.303 1.00 15.76 92 ILE A N 1
ATOM 695 C CA . ILE A 1 92 ? 7.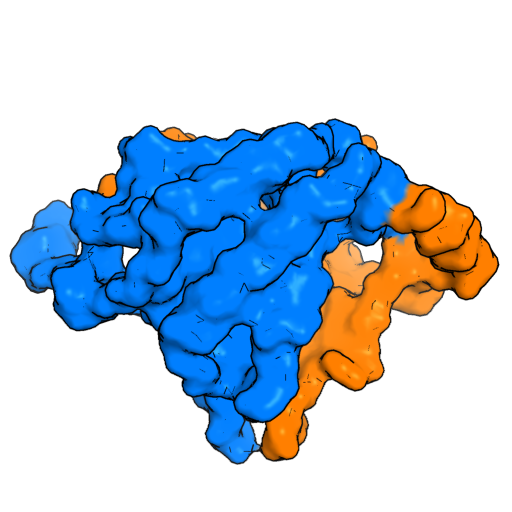263 14.487 13.441 1.00 15.48 92 ILE A CA 1
ATOM 696 C C . ILE A 1 92 ? 5.930 14.993 13.989 1.00 17.82 92 ILE A C 1
ATOM 697 O O . ILE A 1 92 ? 4.890 14.610 13.440 1.00 18.85 92 ILE A O 1
ATOM 702 N N . GLY A 1 93 ? 5.943 15.609 15.157 1.00 17.92 93 GLY A N 1
ATOM 703 C CA . GLY A 1 93 ? 4.800 16.129 15.759 1.00 18.88 93 GLY A CA 1
ATOM 704 C C . GLY A 1 93 ? 4.656 15.582 17.174 1.00 19.27 93 GLY A C 1
ATOM 705 O O . GLY A 1 93 ? 5.487 14.794 17.662 1.00 19.93 93 GLY A O 1
ATOM 706 N N . THR A 1 94 ? 3.562 15.971 17.816 1.00 22.99 94 THR A N 1
ATOM 707 C CA . THR A 1 94 ? 3.305 15.642 19.199 1.00 20.49 94 THR A CA 1
ATOM 708 C C . THR A 1 94 ? 1.803 15.298 19.429 1.00 21.76 94 THR A C 1
ATOM 709 O O . THR A 1 94 ? 1.138 15.890 20.268 1.00 24.81 94 THR A O 1
ATOM 713 N N . PRO A 1 95 ? 1.293 14.298 18.707 1.00 19.02 95 PRO A N 1
ATOM 714 C CA . PRO A 1 95 ? -0.074 13.854 18.995 1.00 19.21 95 PRO A CA 1
ATOM 715 C C . PRO A 1 95 ? -0.251 13.281 20.368 1.00 21.01 95 PRO A C 1
ATOM 716 O O . PRO A 1 95 ? 0.687 12.704 20.943 1.00 19.39 95 PRO A O 1
ATOM 720 N N . ASP A 1 96 ? -1.432 13.427 20.986 1.00 21.55 96 ASP A N 1
ATOM 721 C CA . ASP A 1 96 ? -1.624 12.782 22.241 1.00 23.53 96 ASP A CA 1
ATOM 722 C C . ASP A 1 96 ? -1.786 11.285 22.137 1.00 21.13 96 ASP A C 1
ATOM 723 O O . ASP A 1 96 ? -1.996 10.764 21.022 1.00 21.76 96 ASP A O 1
ATOM 728 N N . GLU A 1 97 ? -1.505 10.625 23.254 1.00 21.76 97 GLU A N 1
ATOM 729 C CA . GLU A 1 97 ? -1.439 9.181 23.317 1.00 19.44 97 GLU A CA 1
ATOM 730 C C . GLU A 1 97 ? -2.763 8.523 22.839 1.00 18.60 97 GLU A C 1
ATOM 731 O O . GLU A 1 97 ? -2.755 7.467 22.204 1.00 18.11 97 GLU A O 1
ATOM 737 N N . GLN A 1 98 ? -3.867 9.119 23.207 1.00 18.58 98 GLN A N 1
ATOM 738 C CA . GLN A 1 98 ? -5.135 8.525 22.834 1.00 19.75 98 GLN A CA 1
ATOM 739 C C . GLN A 1 98 ? -5.394 8.619 21.317 1.00 16.84 98 GLN A C 1
ATOM 740 O O . GLN A 1 98 ? -5.981 7.726 20.713 1.00 17.04 98 GLN A O 1
ATOM 746 N N . ARG A 1 99 ? -4.964 9.696 20.680 1.00 18.14 99 ARG A N 1
ATOM 747 C CA . ARG A 1 99 ? -5.024 9.802 19.242 1.00 18.52 99 ARG A CA 1
ATOM 748 C C . ARG A 1 99 ? -4.275 8.706 18.589 1.00 16.70 99 ARG A C 1
ATOM 749 O O . ARG A 1 99 ? -4.717 8.096 17.620 1.00 18.24 99 ARG A O 1
ATOM 757 N N . VAL A 1 100 ? -3.103 8.413 19.162 1.00 16.33 100 VAL A N 1
ATOM 758 C CA . VAL A 1 100 ? -2.295 7.369 18.610 1.00 15.06 100 VAL A CA 1
ATOM 759 C C . VAL A 1 100 ? -2.968 6.017 18.845 1.00 14.77 100 VAL A C 1
ATOM 760 O O . VAL A 1 100 ? -2.953 5.179 17.928 1.00 15.22 100 VAL A O 1
ATOM 764 N N . ALA A 1 101 ? -3.478 5.785 20.043 1.00 14.15 101 ALA A N 1
ATOM 765 C CA . ALA A 1 101 ? -4.193 4.520 20.346 1.00 14.61 101 ALA A CA 1
ATOM 766 C C . ALA A 1 101 ? -5.370 4.325 19.385 1.00 14.01 101 ALA A C 1
ATOM 767 O O . ALA A 1 101 ? -5.619 3.240 18.912 1.00 15.56 101 ALA A O 1
ATOM 769 N N . ASP A 1 102 ? -6.098 5.438 19.115 1.00 15.64 102 ASP A N 1
ATOM 770 C CA . ASP A 1 102 ? -7.270 5.314 18.197 1.00 17.92 102 ASP A CA 1
ATOM 771 C C . ASP A 1 102 ? -6.839 4.936 16.771 1.00 14.96 102 ASP A C 1
ATOM 772 O O . ASP A 1 102 ? -7.436 4.032 16.132 1.00 16.07 102 ASP A O 1
ATOM 777 N N . ALA A 1 103 ? -5.741 5.493 16.301 1.00 15.06 103 ALA A N 1
ATOM 778 C CA . ALA A 1 103 ? -5.224 5.227 14.988 1.00 15.51 103 ALA A CA 1
ATOM 779 C C . ALA A 1 103 ? -4.760 3.793 14.921 1.00 13.63 103 ALA A C 1
ATOM 780 O O . ALA A 1 103 ? -4.955 3.079 13.947 1.00 14.62 103 ALA A O 1
ATOM 782 N N . TRP A 1 104 ? -4.078 3.380 15.990 1.00 12.96 104 TRP A N 1
ATOM 783 C CA . TRP A 1 104 ? -3.556 2.031 16.099 1.00 12.92 104 TRP A CA 1
ATOM 784 C C . TRP A 1 104 ? -4.692 0.977 16.009 1.00 12.44 104 TRP A C 1
ATOM 785 O O . TRP A 1 104 ? -4.609 0.042 15.217 1.00 13.38 104 TRP A O 1
ATOM 796 N N . LYS A 1 105 ? -5.755 1.168 16.797 1.00 14.06 105 LYS A N 1
ATOM 797 C CA . LYS A 1 105 ? -6.856 0.248 16.695 1.00 15.19 105 LYS A CA 1
ATOM 798 C C . LYS A 1 105 ? -7.443 0.226 15.286 1.00 13.85 105 LYS A C 1
ATOM 799 O O . LYS A 1 105 ? -7.768 -0.860 14.780 1.00 14.16 105 LYS A O 1
ATOM 805 N N . ALA A 1 106 ? -7.608 1.382 14.656 1.00 13.63 106 ALA A N 1
ATOM 806 C CA . ALA A 1 106 ? -8.154 1.396 13.308 1.00 14.17 106 ALA A CA 1
ATOM 807 C C . ALA A 1 106 ? -7.260 0.641 12.345 1.00 15.54 106 ALA A C 1
ATOM 808 O O . ALA A 1 106 ? -7.725 -0.032 11.443 1.00 14.72 106 ALA A O 1
ATOM 810 N N . ALA A 1 107 ? -5.930 0.803 12.525 1.00 13.78 107 ALA A N 1
ATOM 811 C CA . ALA A 1 107 ? -5.014 0.062 11.714 1.00 13.51 107 ALA A CA 1
ATOM 812 C C . ALA A 1 107 ? -5.094 -1.451 11.963 1.00 12.70 107 ALA A C 1
ATOM 813 O O . ALA A 1 107 ? -4.878 -2.231 11.015 1.00 13.29 107 ALA A O 1
ATOM 815 N N . MET A 1 108 ? -5.318 -1.888 13.207 1.00 12.77 108 MET A N 1
ATOM 816 C CA . MET A 1 108 ? -5.523 -3.323 13.485 1.00 13.23 108 MET A CA 1
ATOM 817 C C . MET A 1 108 ? -6.785 -3.915 12.812 1.00 13.84 108 MET A C 1
ATOM 818 O O . MET A 1 108 ? -6.795 -4.954 12.236 1.00 14.21 108 MET A O 1
ATOM 823 N N . ALA A 1 109 ? -7.825 -3.068 12.819 1.00 14.29 109 ALA A N 1
ATOM 824 C CA . ALA A 1 109 ? -9.023 -3.487 12.126 1.00 14.56 109 ALA A CA 1
ATOM 825 C C . ALA A 1 109 ? -8.761 -3.606 10.647 1.00 13.28 109 ALA A C 1
ATOM 826 O O . ALA A 1 109 ? -9.212 -4.529 9.950 1.00 16.56 109 ALA A O 1
ATOM 828 N N . ASP A 1 110 ? -7.932 -2.756 10.119 1.00 13.18 110 ASP A N 1
ATOM 829 C CA . ASP A 1 110 ? -7.531 -2.840 8.697 1.00 13.25 110 ASP A CA 1
ATOM 830 C C . ASP A 1 110 ? -6.802 -4.130 8.370 1.00 12.19 110 ASP A C 1
ATOM 831 O O . ASP A 1 110 ? -6.971 -4.729 7.337 1.00 15.90 110 ASP A O 1
ATOM 836 N N . VAL A 1 111 ? -5.932 -4.566 9.284 1.00 13.35 111 VAL A N 1
ATOM 837 C CA . VAL A 1 111 ? -5.298 -5.840 9.115 1.00 13.03 111 VAL A CA 1
ATOM 838 C C . VAL A 1 111 ? -6.273 -6.979 8.938 1.00 14.50 111 VAL A C 1
ATOM 839 O O . VAL A 1 111 ? -6.055 -7.918 8.174 1.00 14.81 111 VAL A O 1
ATOM 843 N N . LEU A 1 112 ? -7.368 -6.912 9.724 1.00 16.06 112 LEU A N 1
ATOM 844 C CA . LEU A 1 112 ? -8.299 -8.003 9.620 1.00 13.72 112 LEU A CA 1
ATOM 845 C C . LEU A 1 112 ? -9.019 -8.167 8.272 1.00 14.24 112 LEU A C 1
ATOM 846 O O . LEU A 1 112 ? -9.507 -9.255 8.015 1.00 16.10 112 LEU A O 1
ATOM 851 N N . LYS A 1 113 ? -9.095 -7.117 7.457 1.00 16.09 113 LYS A N 1
ATOM 852 C CA . LYS A 1 113 ? -9.730 -7.193 6.147 1.00 15.79 113 LYS A CA 1
ATOM 853 C C . LYS A 1 113 ? -8.791 -7.571 5.044 1.00 18.58 113 LYS A C 1
ATOM 854 O O . LYS A 1 113 ? -9.213 -7.668 3.906 1.00 18.42 113 LYS A O 1
ATOM 860 N N . VAL A 1 114 ? -7.505 -7.749 5.364 1.00 17.93 114 VAL A N 1
ATOM 861 C CA . VAL A 1 114 ? -6.604 -8.305 4.365 1.00 18.57 114 VAL A CA 1
ATOM 862 C C . VAL A 1 114 ? -6.976 -9.718 4.089 1.00 22.50 114 VAL A C 1
ATOM 863 O O . VAL A 1 114 ? -7.035 -10.516 4.964 1.00 21.86 114 VAL A O 1
ATOM 867 N N . GLN A 1 115 ? -7.191 -10.049 2.828 1.00 25.94 115 GLN A N 1
ATOM 868 C CA . GLN A 1 115 ? -7.805 -11.306 2.505 1.00 32.15 115 GLN A CA 1
ATOM 869 C C . GLN A 1 115 ? -6.821 -12.382 2.227 1.00 30.46 115 GLN A C 1
ATOM 870 O O . GLN A 1 115 ? -7.077 -13.535 2.524 1.00 35.66 115 GLN A O 1
ATOM 876 N N . ASP A 1 116 ? -5.688 -12.024 1.656 1.00 29.84 116 ASP A N 1
ATOM 877 C CA . ASP A 1 116 ? -4.701 -13.010 1.255 1.00 31.00 116 ASP A CA 1
ATOM 878 C C . ASP A 1 116 ? -3.286 -12.418 1.369 1.00 28.89 116 ASP A C 1
ATOM 879 O O . ASP A 1 116 ? -3.089 -11.171 1.230 1.00 24.91 116 ASP A O 1
ATOM 884 N N . GLN A 1 117 ? -2.283 -13.266 1.563 1.00 30.76 117 GLN A N 1
ATOM 885 C CA . GLN A 1 117 ? -0.867 -12.788 1.545 1.00 36.97 117 GLN A CA 1
ATOM 886 C C . GLN A 1 117 ? -0.393 -12.015 0.306 1.00 39.74 117 GLN A C 1
ATOM 887 O O . GLN A 1 117 ? 0.455 -11.124 0.405 1.00 42.49 117 GLN A O 1
ATOM 893 N N . ASN A 1 118 ? -0.974 -12.293 -0.839 1.00 40.51 118 ASN A N 1
ATOM 894 C CA . ASN A 1 118 ? -0.626 -11.548 -2.046 1.00 44.60 118 ASN A CA 1
ATOM 895 C C . ASN A 1 118 ? -0.943 -10.069 -1.990 1.00 42.89 118 ASN A C 1
ATOM 896 O O . ASN A 1 118 ? -0.401 -9.290 -2.783 1.00 45.58 118 ASN A O 1
ATOM 901 N N . GLN A 1 119 ? -1.822 -9.662 -1.073 1.00 30.50 119 GLN A N 1
ATOM 902 C CA . GLN A 1 119 ? -2.254 -8.293 -0.995 1.00 35.29 119 GLN A CA 1
ATOM 903 C C . GLN A 1 119 ? -1.317 -7.445 -0.155 1.00 29.36 119 GLN A C 1
ATOM 904 O O . GLN A 1 119 ? -1.541 -6.263 0.012 1.00 36.57 119 GLN A O 1
ATOM 910 N N . ILE A 1 120 ? -0.326 -8.076 0.440 1.00 31.68 120 ILE A N 1
ATOM 911 C CA . ILE A 1 120 ? 0.483 -7.393 1.463 1.00 28.24 120 ILE A CA 1
ATOM 912 C C . ILE A 1 120 ? 1.566 -6.634 0.720 1.00 27.61 120 ILE A C 1
ATOM 913 O O . ILE A 1 120 ? 2.308 -7.266 -0.090 1.00 31.26 120 ILE A O 1
ATOM 918 N N . PRO A 1 121 ? 1.686 -5.333 0.980 1.00 26.69 121 PRO A N 1
ATOM 919 C CA . PRO A 1 121 ? 2.676 -4.567 0.239 1.00 29.48 121 PRO A CA 1
ATOM 920 C C . PRO A 1 121 ? 4.054 -5.173 0.446 1.00 27.40 121 PRO A C 1
ATOM 921 O O . PRO A 1 121 ? 4.438 -5.504 1.590 1.00 24.58 121 PRO A O 1
ATOM 925 N N . GLU A 1 122 ? 4.793 -5.223 -0.674 1.00 28.28 122 GLU A N 1
ATOM 926 C CA . GLU A 1 122 ? 6.232 -5.526 -0.695 1.00 25.88 122 GLU A CA 1
ATOM 927 C C . GLU A 1 122 ? 6.556 -6.937 -0.284 1.00 27.96 122 GLU A C 1
ATOM 928 O O . GLU A 1 122 ? 7.712 -7.246 -0.002 1.00 24.58 122 GLU A O 1
ATOM 934 N N . LEU A 1 123 ? 5.568 -7.806 -0.219 1.00 24.17 123 LEU A N 1
ATOM 935 C CA . LEU A 1 123 ? 5.834 -9.129 0.110 1.00 24.87 123 LEU A CA 1
ATOM 936 C C . LEU A 1 123 ? 6.242 -9.932 -1.110 1.00 25.67 123 LEU A C 1
ATOM 937 O O . LEU A 1 123 ? 5.445 -10.665 -1.732 1.00 27.42 123 LEU A O 1
ATOM 942 N N . ASN A 1 124 ? 7.525 -9.831 -1.499 1.00 22.78 124 ASN A N 1
ATOM 943 C CA . ASN A 1 124 ? 8.004 -10.535 -2.682 1.00 22.33 124 ASN A CA 1
ATOM 944 C C . ASN A 1 124 ? 9.561 -10.462 -2.608 1.00 24.52 124 ASN A C 1
ATOM 945 O O . ASN A 1 124 ? 10.081 -9.712 -1.774 1.00 23.67 124 ASN A O 1
ATOM 950 N N . VAL A 1 125 ? 10.219 -11.301 -3.380 1.00 23.39 125 VAL A N 1
ATOM 951 C CA . VAL A 1 125 ? 11.708 -11.396 -3.378 1.00 25.13 125 VAL A CA 1
ATOM 952 C C . VAL A 1 125 ? 12.416 -10.104 -3.799 1.00 23.71 125 VAL A C 1
ATOM 953 O O . VAL A 1 125 ? 13.607 -9.883 -3.417 1.00 22.27 125 VAL A O 1
ATOM 957 N N . TYR A 1 126 ? 11.725 -9.200 -4.478 1.00 21.28 126 TYR A N 1
ATOM 958 C CA . TYR A 1 126 ? 12.323 -7.938 -4.970 1.00 21.15 126 TYR A CA 1
ATOM 959 C C . TYR A 1 126 ? 12.346 -6.867 -3.890 1.00 20.51 126 TYR A C 1
ATOM 960 O O . TYR A 1 126 ? 13.066 -5.904 -3.937 1.00 21.66 126 TYR A O 1
ATOM 969 N N . GLN A 1 127 ? 11.426 -6.987 -2.925 1.00 22.84 127 GLN A N 1
ATOM 970 C CA . GLN A 1 127 ? 11.152 -5.903 -1.975 1.00 23.49 127 GLN A CA 1
ATOM 971 C C . GLN A 1 127 ? 11.183 -6.275 -0.526 1.00 22.64 127 GLN A C 1
ATOM 972 O O . GLN A 1 127 ? 11.077 -5.387 0.320 1.00 22.41 127 GLN A O 1
ATOM 978 N N . CYS A 1 128 ? 11.471 -7.534 -0.223 1.00 18.86 128 CYS A N 1
ATOM 979 C CA . CYS A 1 128 ? 11.552 -7.983 1.164 1.00 20.88 128 CYS A CA 1
ATOM 980 C C . CYS A 1 128 ? 12.846 -8.754 1.398 1.00 21.93 128 CYS A C 1
ATOM 981 O O . CYS A 1 128 ? 13.158 -9.658 0.633 1.00 21.23 128 CYS A O 1
ATOM 984 N N . GLY A 1 129 ? 13.550 -8.451 2.503 1.00 20.11 129 GLY A N 1
ATOM 985 C CA . GLY A 1 129 ? 14.763 -9.180 2.810 1.00 21.78 129 GLY A CA 1
ATOM 986 C C . GLY A 1 129 ? 14.683 -10.607 3.167 1.00 20.16 129 GLY A C 1
ATOM 987 O O . GLY A 1 129 ? 15.648 -11.330 3.082 1.00 17.35 129 GLY A O 1
ATOM 988 N N . THR A 1 130 ? 13.513 -11.093 3.670 1.00 18.06 130 THR A N 1
ATOM 989 C CA . THR A 1 130 ? 13.327 -12.478 4.065 1.00 19.65 130 THR A CA 1
ATOM 990 C C . THR A 1 130 ? 11.883 -12.905 3.725 1.00 22.34 130 THR A C 1
ATOM 991 O O . THR A 1 130 ? 11.021 -12.937 4.622 1.00 18.74 130 THR A O 1
ATOM 995 N N . TYR A 1 131 ? 11.665 -13.108 2.441 1.00 20.05 131 TYR A N 1
ATOM 996 C CA . TYR A 1 131 ? 10.298 -13.048 1.921 1.00 24.44 131 TYR A CA 1
ATOM 997 C C . TYR A 1 131 ? 9.513 -14.318 2.276 1.00 24.13 131 TYR A C 1
ATOM 998 O O . TYR A 1 131 ? 8.288 -14.334 2.161 1.00 26.74 131 TYR A O 1
ATOM 1007 N N . GLN A 1 132 ? 10.194 -15.299 2.792 1.00 23.39 132 GLN A N 1
ATOM 1008 C CA . GLN A 1 132 ? 9.525 -16.552 3.222 1.00 25.55 132 GLN A CA 1
ATOM 1009 C C . GLN A 1 132 ? 9.038 -16.410 4.664 1.00 26.02 132 GLN A C 1
ATOM 1010 O O . GLN A 1 132 ? 8.142 -17.159 5.103 1.00 24.68 132 GLN A O 1
ATOM 1012 N N . MET A 1 133 ? 9.541 -15.437 5.406 1.00 19.46 133 MET A N 1
ATOM 1013 C CA . MET A 1 133 ? 9.229 -15.308 6.837 1.00 19.38 133 MET A CA 1
ATOM 1014 C C . MET A 1 133 ? 7.992 -14.430 7.127 1.00 19.57 133 MET A C 1
ATOM 1015 O O . MET A 1 133 ? 8.093 -13.333 7.682 1.00 20.23 133 MET A O 1
ATOM 1020 N N . HIS A 1 134 ? 6.840 -14.951 6.673 1.00 20.42 134 HIS A N 1
ATOM 1021 C CA . HIS A 1 134 ? 5.588 -14.224 6.678 1.00 17.43 134 HIS A CA 1
ATOM 1022 C C . HIS A 1 134 ? 4.466 -15.135 7.095 1.00 18.14 134 HIS A C 1
ATOM 1023 O O . HIS A 1 134 ? 4.502 -16.310 6.800 1.00 19.93 134 HIS A O 1
ATOM 1030 N N . SER A 1 135 ? 3.483 -14.564 7.779 1.00 16.35 135 SER A N 1
ATOM 1031 C CA . SER A 1 135 ? 2.230 -15.259 8.114 1.00 17.78 135 SER A CA 1
ATOM 1032 C C . SER A 1 135 ? 1.140 -14.216 8.311 1.00 16.52 135 SER A C 1
ATOM 1033 O O . SER A 1 135 ? 1.071 -13.564 9.318 1.00 17.92 135 SER A O 1
ATOM 1036 N N . LEU A 1 136 ? 0.272 -14.143 7.336 1.00 16.43 136 LEU A N 1
ATOM 1037 C CA . LEU A 1 136 ? -0.943 -13.303 7.460 1.00 17.07 136 LEU A CA 1
ATOM 1038 C C . LEU A 1 136 ? -1.814 -13.763 8.671 1.00 17.10 136 LEU A C 1
ATOM 1039 O O . LEU A 1 136 ? -2.343 -12.929 9.385 1.00 15.53 136 LEU A O 1
ATOM 1044 N N . SER A 1 137 ? -1.976 -15.052 8.826 1.00 18.80 137 SER A N 1
ATOM 1045 C CA . SER A 1 137 ? -2.785 -15.530 9.932 1.00 18.53 137 SER A CA 1
ATOM 1046 C C . SER A 1 137 ? -2.243 -15.168 11.281 1.00 16.75 137 SER A C 1
ATOM 1047 O O . SER A 1 137 ? -2.984 -14.726 12.147 1.00 16.72 137 SER A O 1
ATOM 1050 N N . GLU A 1 138 ? -0.896 -15.226 11.454 1.00 17.38 138 GLU A N 1
ATOM 1051 C CA . GLU A 1 138 ? -0.330 -14.709 12.685 1.00 16.63 138 GLU A CA 1
ATOM 1052 C C . GLU A 1 138 ? -0.534 -13.205 12.852 1.00 14.65 138 GLU A C 1
ATOM 1053 O O . GLU A 1 138 ? -0.787 -12.756 13.984 1.00 15.70 138 GLU A O 1
ATOM 1059 N N . ALA A 1 139 ? -0.389 -12.470 11.769 1.00 14.18 139 ALA A N 1
ATOM 1060 C CA . ALA A 1 139 ? -0.580 -10.992 11.828 1.00 14.37 139 ALA A CA 1
ATOM 1061 C C . ALA A 1 139 ? -1.997 -10.672 12.235 1.00 14.29 139 ALA A C 1
ATOM 1062 O O . ALA A 1 139 ? -2.207 -9.811 13.039 1.00 13.97 139 ALA A O 1
ATOM 1064 N N . GLN A 1 140 ? -2.955 -11.455 11.749 1.00 15.84 140 GLN A N 1
ATOM 1065 C CA . GLN A 1 140 ? -4.370 -11.136 12.064 1.00 15.70 140 GLN A CA 1
ATOM 1066 C C . GLN A 1 140 ? -4.649 -11.570 13.496 1.00 14.10 140 GLN A C 1
ATOM 1067 O O . GLN A 1 140 ? -5.450 -10.963 14.161 1.00 14.58 140 GLN A O 1
ATOM 1073 N N . ASP A 1 141 ? -4.075 -12.648 13.973 1.00 15.58 141 ASP A N 1
ATOM 1074 C CA . ASP A 1 141 ? -4.195 -13.022 15.357 1.00 16.08 141 ASP A CA 1
ATOM 1075 C C . ASP A 1 141 ? -3.705 -11.927 16.275 1.00 15.02 141 ASP A C 1
ATOM 1076 O O . ASP A 1 141 ? -4.339 -11.565 17.285 1.00 15.31 141 ASP A O 1
ATOM 1081 N N . ILE A 1 142 ? -2.535 -11.338 15.938 1.00 15.10 142 ILE A N 1
ATOM 1082 C CA . ILE A 1 142 ? -1.980 -10.217 16.679 1.00 14.01 142 ILE A CA 1
ATOM 1083 C C . ILE A 1 142 ? -3.008 -9.050 16.704 1.00 13.88 142 ILE A C 1
ATOM 1084 O O . ILE A 1 142 ? -3.316 -8.508 17.757 1.00 14.24 142 ILE A O 1
ATOM 1089 N N . ALA A 1 143 ? -3.476 -8.679 15.523 1.00 13.30 143 ALA A N 1
ATOM 1090 C CA . ALA A 1 143 ? -4.392 -7.566 15.380 1.00 14.19 143 ALA A CA 1
ATOM 1091 C C . ALA A 1 143 ? -5.669 -7.764 16.206 1.00 14.03 143 ALA A C 1
ATOM 1092 O O . ALA A 1 143 ? -6.180 -6.858 16.853 1.00 14.73 143 ALA A O 1
ATOM 1094 N N . ARG A 1 144 ? -6.186 -8.960 16.138 1.00 14.80 144 ARG A N 1
ATOM 1095 C CA . ARG A 1 144 ? -7.406 -9.324 16.828 1.00 17.39 144 ARG A CA 1
ATOM 1096 C C . ARG A 1 144 ? -7.205 -9.212 18.345 1.00 15.66 144 ARG A C 1
ATOM 1097 O O . ARG A 1 144 ? -8.043 -8.659 19.031 1.00 16.47 144 ARG A O 1
ATOM 1104 N N . HIS A 1 145 ? -6.005 -9.633 18.862 1.00 14.01 145 HIS A N 1
ATOM 1105 C CA . HIS A 1 145 ? -5.725 -9.569 20.254 1.00 15.50 145 HIS A CA 1
ATOM 1106 C C . HIS A 1 145 ? -5.741 -8.116 20.714 1.00 14.89 145 HIS A C 1
ATOM 1107 O O . HIS A 1 145 ? -6.249 -7.793 21.775 1.00 15.67 145 HIS A O 1
ATOM 1114 N N . ILE A 1 146 ? -5.192 -7.171 19.907 1.00 13.95 146 ILE A N 1
ATOM 1115 C CA . ILE A 1 146 ? -5.195 -5.796 20.285 1.00 14.54 146 ILE A CA 1
ATOM 1116 C C . ILE A 1 146 ? -6.635 -5.274 20.442 1.00 15.19 146 ILE A C 1
ATOM 1117 O O . ILE A 1 146 ? -6.924 -4.594 21.342 1.00 14.91 146 ILE A O 1
ATOM 1122 N N . LEU A 1 147 ? -7.462 -5.576 19.449 1.00 14.98 147 LEU A N 1
ATOM 1123 C CA . LEU A 1 147 ? -8.841 -5.121 19.536 1.00 14.46 147 LEU A CA 1
ATOM 1124 C C . LEU A 1 147 ? -9.557 -5.744 20.695 1.00 16.12 147 LEU A C 1
ATOM 1125 O O . LEU A 1 147 ? -10.367 -5.039 21.290 1.00 15.69 147 LEU A O 1
ATOM 1130 N N . GLU A 1 148 ? -9.341 -7.015 20.978 1.00 14.02 148 GLU A N 1
ATOM 1131 C CA . GLU A 1 148 ? -10.015 -7.679 22.138 1.00 14.04 148 GLU A CA 1
ATOM 1132 C C . GLU A 1 148 ? -9.624 -7.152 23.438 1.00 14.10 148 GLU A C 1
ATOM 1133 O O . GLU A 1 148 ? -10.394 -7.011 24.393 1.00 15.11 148 GLU A O 1
ATOM 1139 N N . ARG A 1 149 ? -8.346 -6.736 23.570 1.00 15.24 149 ARG A N 1
ATOM 1140 C CA . ARG A 1 149 ? -7.839 -6.246 24.813 1.00 14.48 149 ARG A CA 1
ATOM 1141 C C . ARG A 1 149 ? -7.963 -4.747 25.006 1.00 17.72 149 ARG A C 1
ATOM 1142 O O . ARG A 1 149 ? -7.859 -4.271 26.175 1.00 20.78 149 ARG A O 1
ATOM 1146 N N . ASP A 1 150 ? -8.168 -3.975 23.943 1.00 15.47 150 ASP A N 1
ATOM 1147 C CA . ASP A 1 150 ? -8.125 -2.555 23.961 1.00 17.06 150 ASP A CA 1
ATOM 1148 C C . ASP A 1 150 ? -6.700 -2.028 24.166 1.00 17.20 150 ASP A C 1
ATOM 1149 O O . ASP A 1 150 ? -5.803 -2.835 24.443 1.00 17.25 150 ASP A O 1
ATOM 1154 N N . VAL A 1 151 ? -6.584 -0.712 24.062 1.00 16.54 151 VAL A N 1
ATOM 1155 C CA . VAL A 1 151 ? -5.307 -0.014 24.157 1.00 15.99 151 VAL A CA 1
ATOM 1156 C C . VAL A 1 151 ? -5.390 1.034 25.214 1.00 17.39 151 VAL A C 1
ATOM 1157 O O . VAL A 1 151 ? -6.134 2.012 25.094 1.00 18.44 151 VAL A O 1
ATOM 1161 N N . ARG A 1 152 ? -4.599 0.860 26.286 1.00 15.54 152 ARG A N 1
ATOM 1162 C CA . ARG A 1 152 ? -4.423 1.770 27.426 1.00 17.41 152 ARG A CA 1
ATOM 1163 C C . ARG A 1 152 ? -3.350 2.805 27.147 1.00 17.72 152 ARG A C 1
ATOM 1164 O O . ARG A 1 152 ? -2.548 2.657 26.190 1.00 17.73 152 ARG A O 1
ATOM 1172 N N . VAL A 1 153 ? -3.356 3.916 27.888 1.00 20.44 153 VAL A N 1
ATOM 1173 C CA . VAL A 1 153 ? -2.246 4.911 27.863 1.00 19.53 153 VAL A CA 1
ATOM 1174 C C . VAL A 1 153 ? -1.417 4.643 29.103 1.00 20.72 153 VAL A C 1
ATOM 1175 O O . VAL A 1 153 ? -1.928 4.697 30.249 1.00 20.85 153 VAL A O 1
ATOM 1179 N N . ASN A 1 154 ? -0.132 4.359 28.937 1.00 19.14 154 ASN A N 1
ATOM 1180 C CA . ASN A 1 154 ? 0.775 4.208 30.030 1.00 18.28 154 ASN A CA 1
ATOM 1181 C C . ASN A 1 154 ? 1.522 5.463 30.301 1.00 21.88 154 ASN A C 1
ATOM 1182 O O . ASN A 1 154 ? 1.744 6.265 29.426 1.00 23.63 154 ASN A O 1
ATOM 1187 N N . SER A 1 155 ? 1.815 5.627 31.586 1.00 23.60 155 SER A N 1
ATOM 1188 C CA . SER A 1 155 ? 2.379 6.832 32.132 1.00 24.04 155 SER A CA 1
ATOM 1189 C C . SER A 1 155 ? 3.815 6.612 32.564 1.00 22.36 155 SER A C 1
ATOM 1190 O O . SER A 1 155 ? 4.069 5.697 33.348 1.00 23.17 155 SER A O 1
ATOM 1193 N N . ASN A 1 156 ? 4.718 7.457 32.061 1.00 20.47 156 ASN A N 1
ATOM 1194 C CA . ASN A 1 156 ? 6.130 7.422 32.451 1.00 18.06 156 ASN A CA 1
ATOM 1195 C C . ASN A 1 156 ? 6.312 7.747 33.958 1.00 20.11 156 ASN A C 1
ATOM 1196 O O . ASN A 1 156 ? 7.136 7.126 34.618 1.00 20.58 156 ASN A O 1
ATOM 1201 N N . LYS A 1 157 ? 5.526 8.668 34.464 1.00 21.21 157 LYS A N 1
ATOM 1202 C CA . LYS A 1 157 ? 5.595 8.952 35.921 1.00 20.60 157 LYS A CA 1
ATOM 1203 C C . LYS A 1 157 ? 5.148 7.817 36.730 1.00 21.51 157 LYS A C 1
ATOM 1204 O O . LYS A 1 157 ? 5.840 7.504 37.687 1.00 26.70 157 LYS A O 1
ATOM 1210 N N . GLU A 1 158 ? 4.058 7.167 36.372 1.00 22.88 158 GLU A N 1
ATOM 1211 C CA . GLU A 1 158 ? 3.562 6.002 37.109 1.00 26.56 158 GLU A CA 1
ATOM 1212 C C . GLU A 1 158 ? 4.590 4.881 37.096 1.00 26.08 158 GLU A C 1
ATOM 1213 O O . GLU A 1 158 ? 4.756 4.185 38.092 1.00 27.65 158 GLU A O 1
ATOM 1215 N N . LEU A 1 159 ? 5.253 4.667 35.942 1.00 23.27 159 LEU A N 1
ATOM 1216 C CA . LEU A 1 159 ? 6.109 3.466 35.750 1.00 20.90 159 LEU A CA 1
ATOM 1217 C C . LEU A 1 159 ? 7.554 3.703 36.063 1.00 19.68 159 LEU A C 1
ATOM 1218 O O . LEU A 1 159 ? 8.363 2.798 35.931 1.00 19.01 159 LEU A O 1
ATOM 1223 N N . ALA A 1 160 ? 7.934 4.920 36.423 1.00 19.18 160 ALA A N 1
ATOM 1224 C CA . ALA A 1 160 ? 9.335 5.225 36.735 1.00 20.74 160 ALA A CA 1
ATOM 1225 C C . ALA A 1 160 ? 9.953 4.290 37.726 1.00 21.18 160 ALA A C 1
ATOM 1226 O O . ALA A 1 160 ? 9.331 3.970 38.733 1.00 22.10 160 ALA A O 1
ATOM 1228 N N . LEU A 1 161 ? 11.135 3.765 37.411 1.00 24.82 161 LEU A N 1
ATOM 1229 C CA . LEU A 1 161 ? 11.862 2.978 38.395 1.00 25.81 161 LEU A CA 1
ATOM 1230 C C . LEU A 1 161 ? 12.378 3.866 39.555 1.00 24.37 161 LEU A C 1
ATOM 1231 O O . LEU A 1 161 ? 13.012 4.874 39.285 1.00 27.50 161 LEU A O 1
ATOM 1236 N N . PRO A 1 162 ? 12.085 3.500 40.799 1.00 25.96 162 PRO A N 1
ATOM 1237 C CA . PRO A 1 162 ? 12.559 4.349 41.945 1.00 27.02 162 PRO A CA 1
ATOM 1238 C C . PRO A 1 162 ? 14.036 4.198 42.136 1.00 31.11 162 PRO A C 1
ATOM 1239 O O . PRO A 1 162 ? 14.616 3.196 41.741 1.00 27.05 162 PRO A O 1
ATOM 1243 N N . LYS A 1 163 ? 14.647 5.195 42.781 1.00 31.74 163 LYS A N 1
ATOM 1244 C CA . LYS A 1 163 ? 16.122 5.234 43.085 1.00 30.83 163 LYS A CA 1
ATOM 1245 C C . LYS A 1 163 ? 16.590 3.966 43.713 1.00 27.64 163 LYS A C 1
ATOM 1246 O O . LYS A 1 163 ? 17.624 3.494 43.385 1.00 27.46 163 LYS A O 1
ATOM 1248 N N . GLU A 1 164 ? 15.801 3.409 44.681 1.00 28.76 164 GLU A N 1
ATOM 1249 C CA . GLU A 1 164 ? 16.195 2.181 45.394 1.00 30.29 164 GLU A CA 1
ATOM 1250 C C . GLU A 1 164 ? 16.281 0.975 44.498 1.00 34.81 164 GLU A C 1
ATOM 1251 O O . GLU A 1 164 ? 17.212 0.144 44.657 1.00 32.50 164 GLU A O 1
ATOM 1257 N N . LYS A 1 165 ? 15.350 0.872 43.538 1.00 31.17 165 LYS A N 1
ATOM 1258 C CA . LYS A 1 165 ? 15.415 -0.249 42.557 1.00 30.42 165 LYS A CA 1
ATOM 1259 C C . LYS A 1 165 ? 16.550 -0.072 41.566 1.00 26.44 165 LYS A C 1
ATOM 1260 O O . LYS A 1 165 ? 17.267 -1.025 41.254 1.00 31.35 165 LYS A O 1
ATOM 1266 N N . LEU A 1 166 ? 16.743 1.129 41.058 1.00 31.62 166 LEU A N 1
ATOM 1267 C CA . LEU A 1 166 ? 17.840 1.378 40.129 1.00 30.04 166 LEU A CA 1
ATOM 1268 C C . LEU A 1 166 ? 19.220 1.155 40.817 1.00 37.41 166 LEU A C 1
ATOM 1269 O O . LEU A 1 166 ? 20.166 0.715 40.146 1.00 40.51 166 LEU A O 1
ATOM 1274 N N . GLN A 1 167 ? 19.302 1.411 42.139 1.00 36.60 167 GLN A N 1
ATOM 1275 C CA . GLN A 1 167 ? 20.525 1.067 42.880 1.00 40.43 167 GLN A CA 1
ATOM 1276 C C . GLN A 1 167 ? 20.703 -0.454 42.813 1.00 42.05 167 GLN A C 1
ATOM 1277 O O . GLN A 1 167 ? 21.724 -0.940 42.308 1.00 55.79 167 GLN A O 1
ATOM 1283 N N . GLU A 1 168 ? 19.657 -1.186 43.232 1.00 35.66 168 GLU A N 1
ATOM 1284 C CA . GLU A 1 168 ? 19.676 -2.633 43.214 1.00 34.94 168 GLU A CA 1
ATOM 1285 C C . GLU A 1 168 ? 20.202 -3.156 41.871 1.00 35.77 168 GLU A C 1
ATOM 1286 O O . GLU A 1 168 ? 20.868 -4.181 41.861 1.00 33.09 168 GLU A O 1
ATOM 1292 N N . LEU A 1 169 ? 19.966 -2.419 40.781 1.00 34.21 169 LEU A N 1
ATOM 1293 C CA . LEU A 1 169 ? 20.389 -2.818 39.449 1.00 31.00 169 LEU A CA 1
ATOM 1294 C C . LEU A 1 169 ? 21.778 -2.359 39.114 1.00 32.39 169 LEU A C 1
ATOM 1295 O O . LEU A 1 169 ? 22.335 -3.039 38.240 1.00 32.57 169 LEU A O 1
ATOM 1300 N N . LEU B 1 3 ? 9.228 12.561 3.069 1.00 56.66 3 LEU B N 1
ATOM 1301 C CA . LEU B 1 3 ? 8.505 13.284 2.000 1.00 48.61 3 LEU B CA 1
ATOM 1302 C C . LEU B 1 3 ? 9.390 13.930 0.886 1.00 49.58 3 LEU B C 1
ATOM 1303 O O . LEU B 1 3 ? 8.858 14.521 -0.059 1.00 47.48 3 LEU B O 1
ATOM 1308 N N . LEU B 1 4 ? 10.718 13.820 0.955 1.00 40.97 4 LEU B N 1
ATOM 1309 C CA . LEU B 1 4 ? 11.554 14.324 -0.122 1.00 40.86 4 LEU B CA 1
ATOM 1310 C C . LEU B 1 4 ? 11.776 13.220 -1.129 1.00 45.06 4 LEU B C 1
ATOM 1311 O O . LEU B 1 4 ? 11.475 13.381 -2.307 1.00 50.34 4 LEU B O 1
ATOM 1316 N N . ASP B 1 5 ? 12.314 12.100 -0.655 1.00 39.68 5 ASP B N 1
ATOM 1317 C CA . ASP B 1 5 ? 12.501 10.915 -1.509 1.00 45.95 5 ASP B CA 1
ATOM 1318 C C . ASP B 1 5 ? 12.459 9.720 -0.576 1.00 49.78 5 ASP B C 1
ATOM 1319 O O . ASP B 1 5 ? 12.985 9.838 0.511 1.00 32.11 5 ASP B O 1
ATOM 1321 N N . SER B 1 6 ? 11.761 8.643 -0.957 1.00 45.08 6 SER B N 1
ATOM 1322 C CA . SER B 1 6 ? 11.877 7.285 -0.333 1.00 47.58 6 SER B CA 1
ATOM 1323 C C . SER B 1 6 ? 12.118 6.416 -1.582 1.00 56.32 6 SER B C 1
ATOM 1324 O O . SER B 1 6 ? 11.882 6.885 -2.725 1.00 63.94 6 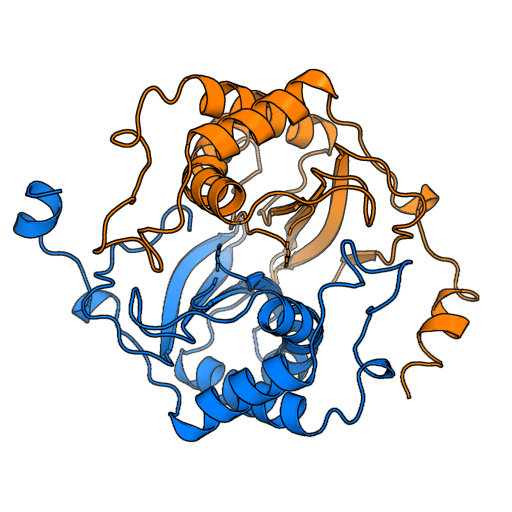SER B O 1
ATOM 1327 N N . PHE B 1 7 ? 12.638 5.202 -1.429 1.00 47.18 7 PHE B N 1
ATOM 1328 C CA . PHE B 1 7 ? 13.108 4.497 -2.644 1.00 37.19 7 PHE B CA 1
ATOM 1329 C C . PHE B 1 7 ? 12.722 3.054 -2.711 1.00 31.03 7 PHE B C 1
ATOM 1330 O O . PHE B 1 7 ? 12.945 2.272 -1.785 1.00 34.14 7 PHE B O 1
ATOM 1338 N N . ALA B 1 8 ? 12.190 2.656 -3.855 1.00 28.58 8 ALA B N 1
ATOM 1339 C CA . ALA B 1 8 ? 11.809 1.271 -4.031 1.00 23.94 8 ALA B CA 1
ATOM 1340 C C . ALA B 1 8 ? 12.990 0.608 -4.744 1.00 25.35 8 ALA B C 1
ATOM 1341 O O . ALA B 1 8 ? 13.187 0.768 -5.910 1.00 28.96 8 ALA B O 1
ATOM 1343 N N . VAL B 1 9 ? 13.770 -0.142 -3.992 1.00 23.93 9 VAL B N 1
ATOM 1344 C CA . VAL B 1 9 ? 14.928 -0.833 -4.474 1.00 22.40 9 VAL B CA 1
ATOM 1345 C C . VAL B 1 9 ? 14.847 -2.360 -4.567 1.00 21.72 9 VAL B C 1
ATOM 1346 O O . VAL B 1 9 ? 14.023 -3.031 -3.920 1.00 19.19 9 VAL B O 1
ATOM 1350 N N . ASP B 1 10 ? 15.646 -2.922 -5.466 1.00 16.57 10 ASP B N 1
ATOM 1351 C CA . ASP B 1 10 ? 15.631 -4.273 -5.845 1.00 20.59 10 ASP B CA 1
ATOM 1352 C C . ASP B 1 10 ? 16.489 -5.123 -4.945 1.00 19.11 10 ASP B C 1
ATOM 1353 O O . ASP B 1 10 ? 17.732 -5.100 -5.010 1.00 18.52 10 ASP B O 1
ATOM 1358 N N . HIS B 1 11 ? 15.837 -5.862 -4.059 1.00 18.06 11 HIS B N 1
ATOM 1359 C CA . HIS B 1 11 ? 16.525 -6.681 -3.125 1.00 20.02 11 HIS B CA 1
ATOM 1360 C C . HIS B 1 11 ? 17.289 -7.842 -3.696 1.00 19.35 11 HIS B C 1
ATOM 1361 O O . HIS B 1 11 ? 18.256 -8.310 -3.052 1.00 21.84 11 HIS B O 1
ATOM 1368 N N . THR B 1 12 ? 16.964 -8.234 -4.927 1.00 19.43 12 THR B N 1
ATOM 1369 C CA . THR B 1 12 ? 17.729 -9.328 -5.581 1.00 21.32 12 THR B CA 1
ATOM 1370 C C . THR B 1 12 ? 19.137 -8.919 -6.073 1.00 22.11 12 THR B C 1
ATOM 1371 O O . THR B 1 12 ? 19.934 -9.790 -6.355 1.00 23.82 12 THR B O 1
ATOM 1375 N N . ARG B 1 13 ? 19.368 -7.617 -6.149 1.00 20.67 13 ARG B N 1
ATOM 1376 C CA . ARG B 1 13 ? 20.640 -7.016 -6.529 1.00 24.93 13 ARG B CA 1
ATOM 1377 C C . ARG B 1 13 ? 21.335 -6.278 -5.430 1.00 24.16 13 ARG B C 1
ATOM 1378 O O . ARG B 1 13 ? 22.465 -5.763 -5.640 1.00 26.11 13 ARG B O 1
ATOM 1385 N N . MET B 1 14 ? 20.701 -6.211 -4.253 1.00 21.37 14 MET B N 1
ATOM 1386 C CA . MET B 1 14 ? 21.268 -5.476 -3.158 1.00 20.07 14 MET B CA 1
ATOM 1387 C C . MET B 1 14 ? 22.480 -6.131 -2.574 1.00 17.46 14 MET B C 1
ATOM 1388 O O . MET B 1 14 ? 22.396 -7.231 -2.062 1.00 19.33 14 MET B O 1
ATOM 1393 N N . GLN B 1 15 ? 23.550 -5.358 -2.489 1.00 20.36 15 GLN B N 1
ATOM 1394 C CA . GLN B 1 15 ? 24.754 -5.820 -1.830 1.00 18.71 15 GLN B CA 1
ATOM 1395 C C . GLN B 1 15 ? 24.745 -5.545 -0.331 1.00 15.65 15 GLN B C 1
ATOM 1396 O O . GLN B 1 15 ? 24.042 -4.710 0.150 1.00 15.09 15 GLN B O 1
ATOM 1401 N N . ALA B 1 16 ? 25.487 -6.344 0.386 1.00 13.95 16 ALA B N 1
ATOM 1402 C CA . ALA B 1 16 ? 25.574 -6.241 1.863 1.00 13.83 16 ALA B CA 1
ATOM 1403 C C . ALA B 1 16 ? 26.909 -6.816 2.360 1.00 16.57 16 ALA B C 1
ATOM 1404 O O . ALA B 1 16 ? 27.429 -7.780 1.695 1.00 16.44 16 ALA B O 1
ATOM 1406 N N . PRO B 1 17 ? 27.414 -6.352 3.506 1.00 14.63 17 PRO B N 1
ATOM 1407 C CA . PRO B 1 17 ? 26.973 -5.168 4.259 1.00 13.77 17 PRO B CA 1
ATOM 1408 C C . PRO B 1 17 ? 27.069 -3.892 3.564 1.00 15.12 17 PRO B C 1
ATOM 1409 O O . PRO B 1 17 ? 27.996 -3.706 2.808 1.00 15.68 17 PRO B O 1
ATOM 1413 N N . ALA B 1 18 ? 26.071 -3.036 3.750 1.00 13.77 18 ALA B N 1
ATOM 1414 C CA . ALA B 1 18 ? 26.021 -1.729 3.090 1.00 14.15 18 ALA B CA 1
ATOM 1415 C C . ALA B 1 18 ? 25.172 -0.748 3.800 1.00 13.88 18 ALA B C 1
ATOM 1416 O O . ALA B 1 18 ? 24.268 -1.133 4.508 1.00 14.27 18 ALA B O 1
ATOM 1418 N N . VAL B 1 19 ? 25.485 0.524 3.586 1.00 14.55 19 VAL B N 1
ATOM 1419 C CA . VAL B 1 19 ? 24.702 1.621 3.936 1.00 14.81 19 VAL B CA 1
ATOM 1420 C C . VAL B 1 19 ? 24.001 2.198 2.711 1.00 14.79 19 VAL B C 1
ATOM 1421 O O . VAL B 1 19 ? 24.622 2.337 1.656 1.00 14.91 19 VAL B O 1
ATOM 1425 N N . ARG B 1 20 ? 22.754 2.613 2.876 1.00 14.68 20 ARG B N 1
ATOM 1426 C CA . ARG B 1 20 ? 21.969 3.251 1.826 1.00 15.18 20 ARG B CA 1
ATOM 1427 C C . ARG B 1 20 ? 21.009 4.233 2.447 1.00 15.35 20 ARG B C 1
ATOM 1428 O O . ARG B 1 20 ? 20.442 4.000 3.535 1.00 15.79 20 ARG B O 1
ATOM 1436 N N . THR B 1 21 ? 20.804 5.358 1.787 1.00 15.65 21 THR B N 1
ATOM 1437 C CA . THR B 1 21 ? 19.788 6.281 2.250 1.00 17.43 21 THR B CA 1
ATOM 1438 C C . THR B 1 21 ? 18.420 5.683 1.877 1.00 18.17 21 THR B C 1
ATOM 1439 O O . THR B 1 21 ? 18.159 5.492 0.685 1.00 19.17 21 THR B O 1
ATOM 1443 N N . ALA B 1 22 ? 17.568 5.400 2.870 1.00 15.41 22 ALA B N 1
ATOM 1444 C CA . ALA B 1 22 ? 16.250 4.780 2.675 1.00 17.07 22 ALA B CA 1
ATOM 1445 C C . ALA B 1 22 ? 15.170 5.840 2.429 1.00 20.38 22 ALA B C 1
ATOM 1446 O O . ALA B 1 22 ? 14.311 5.658 1.573 1.00 22.24 22 ALA B O 1
ATOM 1448 N N . LYS B 1 23 ? 15.301 6.990 3.046 1.00 17.11 23 LYS B N 1
ATOM 1449 C CA . LYS B 1 23 ? 14.265 8.007 2.953 1.00 19.75 23 LYS B CA 1
ATOM 1450 C C . LYS B 1 23 ? 14.806 9.323 3.466 1.00 17.07 23 LYS B C 1
ATOM 1451 O O . LYS B 1 23 ? 15.593 9.329 4.445 1.00 18.80 23 LYS B O 1
ATOM 1457 N N . THR B 1 24 ? 14.350 10.480 2.919 1.00 17.87 24 THR B N 1
ATOM 1458 C CA . THR B 1 24 ? 14.701 11.809 3.460 1.00 18.21 24 THR B CA 1
ATOM 1459 C C . THR B 1 24 ? 13.370 12.527 3.642 1.00 18.47 24 THR B C 1
ATOM 1460 O O . THR B 1 24 ? 12.390 12.267 2.864 1.00 20.76 24 THR B O 1
ATOM 1464 N N . MET B 1 25 ? 13.255 13.171 4.762 1.00 16.77 25 MET B N 1
ATOM 1465 C CA . MET B 1 25 ? 12.053 13.961 5.112 1.00 18.05 25 MET B CA 1
ATOM 1466 C C . MET B 1 25 ? 12.506 15.342 5.630 1.00 18.43 25 MET B C 1
ATOM 1467 O O . MET B 1 25 ? 13.643 15.554 6.019 1.00 19.54 25 MET B O 1
ATOM 1472 N N . ASN B 1 26 ? 11.592 16.301 5.565 1.00 18.93 26 ASN B N 1
ATOM 1473 C CA . ASN B 1 26 ? 11.774 17.603 6.211 1.00 21.34 26 ASN B CA 1
ATOM 1474 C C . ASN B 1 26 ? 10.713 17.916 7.221 1.00 20.11 26 ASN B C 1
ATOM 1475 O O . ASN B 1 26 ? 9.502 17.513 7.144 1.00 22.84 26 ASN B O 1
ATOM 1480 N N . THR B 1 27 ? 11.107 18.566 8.278 1.00 19.05 27 THR B N 1
ATOM 1481 C CA . THR B 1 27 ? 10.222 19.025 9.309 1.00 19.22 27 THR B CA 1
ATOM 1482 C C . THR B 1 27 ? 9.588 20.367 8.853 1.00 19.27 27 THR B C 1
ATOM 1483 O O . THR B 1 27 ? 10.065 20.922 7.870 1.00 19.70 27 THR B O 1
ATOM 1487 N N . PRO B 1 28 ? 8.572 20.795 9.629 1.00 21.20 28 PRO B N 1
ATOM 1488 C CA . PRO B 1 28 ? 7.919 22.059 9.184 1.00 20.92 28 PRO B CA 1
ATOM 1489 C C . PRO B 1 28 ? 8.834 23.251 9.009 1.00 21.81 28 PRO B C 1
ATOM 1490 O O . PRO B 1 28 ? 8.610 24.038 8.084 1.00 24.82 28 PRO B O 1
ATOM 1494 N N . HIS B 1 29 ? 9.814 23.421 9.904 1.00 18.60 29 HIS B N 1
ATOM 1495 C CA . HIS B 1 29 ? 10.764 24.546 9.790 1.00 21.38 29 HIS B CA 1
ATOM 1496 C C . HIS B 1 29 ? 12.011 24.216 8.983 1.00 23.40 29 HIS B C 1
ATOM 1497 O O . HIS B 1 29 ? 13.002 24.975 8.997 1.00 26.39 29 HIS B O 1
ATOM 1504 N N . GLY B 1 30 ? 12.017 23.092 8.266 1.00 21.67 30 GLY B N 1
ATOM 1505 C CA . GLY B 1 30 ? 12.976 22.781 7.306 1.00 22.19 30 GLY B CA 1
ATOM 1506 C C . GLY B 1 30 ? 14.176 21.922 7.730 1.00 23.20 30 GLY B C 1
ATOM 1507 O O . GLY B 1 30 ? 15.107 21.812 6.952 1.00 22.96 30 GLY B O 1
ATOM 1508 N N . ASP B 1 31 ? 14.112 21.250 8.883 1.00 18.42 31 ASP B N 1
ATOM 1509 C CA . ASP B 1 31 ? 15.191 20.341 9.286 1.00 16.41 31 ASP B CA 1
ATOM 1510 C C . ASP B 1 31 ? 15.064 19.016 8.529 1.00 17.88 31 ASP B C 1
ATOM 1511 O O . ASP B 1 31 ? 13.989 18.460 8.490 1.00 18.56 31 ASP B O 1
ATOM 1516 N N . ALA B 1 32 ? 16.200 18.476 8.129 1.00 17.02 32 ALA B N 1
ATOM 1517 C CA . ALA B 1 32 ? 16.260 17.252 7.402 1.00 17.80 32 ALA B CA 1
ATOM 1518 C C . ALA B 1 32 ? 16.287 16.079 8.404 1.00 16.79 32 ALA B C 1
ATOM 1519 O O . ALA B 1 32 ? 17.022 16.123 9.357 1.00 19.02 32 ALA B O 1
ATOM 1521 N N . ILE B 1 33 ? 15.480 15.047 8.084 1.00 18.28 33 ILE B N 1
ATOM 1522 C CA . ILE B 1 33 ? 15.504 13.752 8.794 1.00 17.12 33 ILE B CA 1
ATOM 1523 C C . ILE B 1 33 ? 15.840 12.719 7.750 1.00 16.76 33 ILE B C 1
ATOM 1524 O O . ILE B 1 33 ? 15.296 12.717 6.631 1.00 18.79 33 ILE B O 1
ATOM 1529 N N . THR B 1 34 ? 16.820 11.869 8.055 1.00 17.25 34 THR B N 1
ATOM 1530 C CA . THR B 1 34 ? 17.264 10.876 7.121 1.00 16.79 34 THR B CA 1
ATOM 1531 C C . THR B 1 34 ? 17.091 9.531 7.830 1.00 16.99 34 THR B C 1
ATOM 1532 O O . THR B 1 34 ? 17.405 9.400 9.028 1.00 15.47 34 THR B O 1
ATOM 1536 N N . VAL B 1 35 ? 16.565 8.543 7.074 1.00 15.85 35 VAL B N 1
ATOM 1537 C CA . VAL B 1 35 ? 16.561 7.193 7.533 1.00 15.69 35 VAL B CA 1
ATOM 1538 C C . VAL B 1 35 ? 17.510 6.416 6.686 1.00 15.31 35 VAL B C 1
ATOM 1539 O O . VAL B 1 35 ? 17.435 6.425 5.419 1.00 15.35 35 VAL B O 1
ATOM 1543 N N . PHE B 1 36 ? 18.428 5.677 7.328 1.00 13.66 36 PHE B N 1
ATOM 1544 C CA . PHE B 1 36 ? 19.377 4.816 6.659 1.00 14.08 36 PHE B CA 1
ATOM 1545 C C . PHE B 1 36 ? 19.028 3.369 6.827 1.00 13.30 36 PHE B C 1
ATOM 1546 O O . PHE B 1 36 ? 18.626 2.930 7.893 1.00 13.77 36 PHE B O 1
ATOM 1554 N N . ASP B 1 37 ? 19.172 2.635 5.729 1.00 14.14 37 ASP B N 1
ATOM 1555 C CA . ASP B 1 37 ? 19.144 1.155 5.674 1.00 12.68 37 ASP B CA 1
ATOM 1556 C C . ASP B 1 37 ? 20.571 0.685 6.007 1.00 13.98 37 ASP B C 1
ATOM 1557 O O . ASP B 1 37 ? 21.503 0.941 5.205 1.00 13.67 37 ASP B O 1
ATOM 1562 N N . LEU B 1 38 ? 20.748 0.085 7.170 1.00 12.31 38 LEU B N 1
ATOM 1563 C CA . LEU B 1 38 ? 22.006 -0.510 7.547 1.00 12.63 38 LEU B CA 1
ATOM 1564 C C . LEU B 1 38 ? 21.821 -2.019 7.287 1.00 12.54 38 LEU B C 1
ATOM 1565 O O . LEU B 1 38 ? 21.161 -2.706 8.072 1.00 12.39 38 LEU B O 1
ATOM 1570 N N . ARG B 1 39 ? 22.271 -2.466 6.110 1.00 11.58 39 ARG B N 1
ATOM 1571 C CA . ARG B 1 39 ? 21.944 -3.750 5.647 1.00 13.29 39 ARG B CA 1
ATOM 1572 C C . ARG B 1 39 ? 23.079 -4.711 6.046 1.00 13.19 39 ARG B C 1
ATOM 1573 O O . ARG B 1 39 ? 24.213 -4.502 5.558 1.00 14.02 39 ARG B O 1
ATOM 1581 N N . PHE B 1 40 ? 22.828 -5.650 6.925 1.00 11.88 40 PHE B N 1
ATOM 1582 C CA . PHE B 1 40 ? 23.824 -6.497 7.502 1.00 12.62 40 PHE B CA 1
ATOM 1583 C C . PHE B 1 40 ? 24.001 -7.741 6.637 1.00 15.53 40 PHE B C 1
ATOM 1584 O O . PHE B 1 40 ? 25.145 -8.280 6.486 1.00 17.38 40 PHE B O 1
ATOM 1592 N N . CYS B 1 41 ? 22.901 -8.259 6.062 1.00 14.47 41 CYS B N 1
ATOM 1593 C CA . CYS B 1 41 ? 22.805 -9.558 5.382 1.00 15.90 41 CYS B CA 1
ATOM 1594 C C . CYS B 1 41 ? 22.301 -9.385 3.978 1.00 15.80 41 CYS B C 1
ATOM 1595 O O . CYS B 1 41 ? 21.504 -8.483 3.707 1.00 16.14 41 CYS B O 1
ATOM 1598 N N . ILE B 1 42 ? 22.793 -10.221 3.072 1.00 15.22 42 ILE B N 1
ATOM 1599 C CA . ILE B 1 42 ? 22.299 -10.236 1.728 1.00 16.67 42 ILE B CA 1
ATOM 1600 C C . ILE B 1 42 ? 20.847 -10.766 1.711 1.00 14.36 42 ILE B C 1
ATOM 1601 O O . ILE B 1 42 ? 20.563 -11.825 2.287 1.00 17.49 42 ILE B O 1
ATOM 1606 N N . PRO B 1 43 ? 19.918 -9.944 1.170 1.00 16.52 43 PRO B N 1
ATOM 1607 C CA . PRO B 1 43 ? 18.475 -10.353 1.128 1.00 14.89 43 PRO B CA 1
ATOM 1608 C C . PRO B 1 43 ? 18.260 -11.757 0.581 1.00 18.57 43 PRO B C 1
ATOM 1609 O O . PRO B 1 43 ? 18.791 -12.144 -0.442 1.00 18.99 43 PRO B O 1
ATOM 1613 N N . ASN B 1 44 ? 17.535 -12.506 1.377 1.00 17.66 44 ASN B N 1
ATOM 1614 C CA . ASN B 1 44 ? 17.122 -13.860 1.022 1.00 18.10 44 ASN B CA 1
ATOM 1615 C C . ASN B 1 44 ? 18.246 -14.873 0.907 1.00 21.68 44 ASN B C 1
ATOM 1616 O O . ASN B 1 44 ? 18.036 -15.974 0.418 1.00 23.34 44 ASN B O 1
ATOM 1621 N N . LYS B 1 45 ? 19.428 -14.537 1.420 1.00 20.60 45 LYS B N 1
ATOM 1622 C CA . LYS B 1 45 ? 20.567 -15.425 1.477 1.00 22.32 45 LYS B CA 1
ATOM 1623 C C . LYS B 1 45 ? 21.046 -15.648 2.914 1.00 25.19 45 LYS B C 1
ATOM 1624 O O . LYS B 1 45 ? 21.576 -16.697 3.246 1.00 24.24 45 LYS B O 1
ATOM 1627 N N . GLU B 1 46 ? 20.906 -14.645 3.760 1.00 21.75 46 GLU B N 1
ATOM 1628 C CA . GLU B 1 46 ? 21.424 -14.659 5.108 1.00 22.04 46 GLU B CA 1
ATOM 1629 C C . GLU B 1 46 ? 20.409 -13.929 6.039 1.00 18.15 46 GLU B C 1
ATOM 1630 O O . GLU B 1 46 ? 19.715 -13.049 5.590 1.00 18.09 46 GLU B O 1
ATOM 1636 N N . VAL B 1 47 ? 20.375 -14.369 7.264 1.00 19.19 47 VAL B N 1
ATOM 1637 C CA . VAL B 1 47 ? 19.556 -13.669 8.321 1.00 19.21 47 VAL B CA 1
ATOM 1638 C C . VAL B 1 47 ? 20.314 -13.706 9.615 1.00 21.21 47 VAL B C 1
ATOM 1639 O O . VAL B 1 47 ? 21.054 -14.615 9.934 1.00 23.25 47 VAL B O 1
ATOM 1643 N N . MET B 1 48 ? 20.13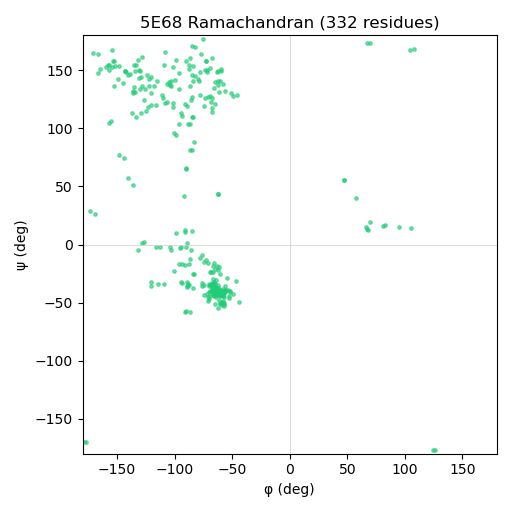2 -12.695 10.412 1.00 15.20 48 MET B N 1
ATOM 1644 C CA . MET B 1 48 ? 20.621 -12.677 11.760 1.00 14.90 48 MET B CA 1
ATOM 1645 C C . MET B 1 48 ? 19.763 -13.476 12.710 1.00 15.48 48 MET B C 1
ATOM 1646 O O . MET B 1 48 ? 18.537 -13.464 12.568 1.00 17.46 48 MET B O 1
ATOM 1651 N N . PRO B 1 49 ? 20.386 -14.045 13.715 1.00 16.00 49 PRO B N 1
ATOM 1652 C CA . PRO B 1 49 ? 19.601 -14.789 14.781 1.00 16.47 49 PRO B CA 1
ATOM 1653 C C . PRO B 1 49 ? 18.868 -13.907 15.681 1.00 17.00 49 PRO B C 1
ATOM 1654 O O . PRO B 1 49 ? 19.277 -12.788 15.956 1.00 18.45 49 PRO B O 1
ATOM 1658 N N . GLU B 1 50 ? 17.762 -14.389 16.197 1.00 17.48 50 GLU B N 1
ATOM 1659 C CA . GLU B 1 50 ? 16.889 -13.526 16.981 1.00 17.07 50 GLU B CA 1
ATOM 1660 C C . GLU B 1 50 ? 17.511 -13.098 18.289 1.00 16.28 50 GLU B C 1
ATOM 1661 O O . GLU B 1 50 ? 17.305 -11.925 18.718 1.00 15.88 50 GLU B O 1
ATOM 1667 N N . LYS B 1 51 ? 18.278 -13.945 18.984 1.00 14.95 51 LYS B N 1
ATOM 1668 C CA . LYS B 1 51 ? 18.854 -13.481 20.242 1.00 14.51 51 LYS B CA 1
ATOM 1669 C C . LYS B 1 51 ? 19.971 -12.444 19.992 1.00 13.69 51 LYS B C 1
ATOM 1670 O O . LYS B 1 51 ? 20.065 -11.415 20.635 1.00 14.73 51 LYS B O 1
ATOM 1675 N N . GLY B 1 52 ? 20.820 -12.781 19.037 1.00 14.88 52 GLY B N 1
ATOM 1676 C CA . GLY B 1 52 ? 21.943 -11.846 18.808 1.00 15.20 52 GLY B CA 1
ATOM 1677 C C . GLY B 1 52 ? 21.498 -10.489 18.251 1.00 15.41 52 GLY B C 1
ATOM 1678 O O . GLY B 1 52 ? 22.063 -9.470 18.637 1.00 14.57 52 GLY B O 1
ATOM 1679 N N . ILE B 1 53 ? 20.451 -10.451 17.384 1.00 15.05 53 ILE B N 1
ATOM 1680 C CA . ILE B 1 53 ? 19.931 -9.170 16.955 1.00 14.89 53 ILE B CA 1
ATOM 1681 C C . ILE B 1 53 ? 19.440 -8.345 18.156 1.00 13.58 53 ILE B C 1
ATOM 1682 O O . ILE B 1 53 ? 19.553 -7.086 18.201 1.00 15.03 53 ILE B O 1
ATOM 1687 N N . HIS B 1 54 ? 18.759 -9.016 19.139 1.00 13.72 54 HIS B N 1
ATOM 1688 C CA . HIS B 1 54 ? 18.222 -8.309 20.297 1.00 13.88 54 HIS B CA 1
ATOM 1689 C C . HIS B 1 54 ? 19.306 -7.741 21.206 1.00 13.04 54 HIS B C 1
ATOM 1690 O O . HIS B 1 54 ? 19.317 -6.575 21.587 1.00 15.04 54 HIS B O 1
ATOM 1697 N N . THR B 1 55 ? 20.348 -8.543 21.425 1.00 14.11 55 THR B N 1
ATOM 1698 C CA . THR B 1 55 ? 21.453 -8.055 22.235 1.00 14.44 55 THR B CA 1
ATOM 1699 C C . THR B 1 55 ? 22.170 -6.929 21.494 1.00 14.82 55 THR B C 1
ATOM 1700 O O . THR B 1 55 ? 22.544 -5.964 22.105 1.00 15.57 55 THR B O 1
ATOM 1704 N N . LEU B 1 56 ? 22.318 -7.088 20.190 1.00 14.28 56 LEU B N 1
ATOM 1705 C CA . LEU B 1 56 ? 22.975 -6.049 19.389 1.00 14.42 56 LEU B CA 1
ATOM 1706 C C . LEU B 1 56 ? 22.166 -4.794 19.500 1.00 16.43 56 LEU B C 1
ATOM 1707 O O . LEU B 1 56 ? 22.705 -3.675 19.714 1.00 18.40 56 LEU B O 1
ATOM 1712 N N . GLU B 1 57 ? 20.842 -4.881 19.423 1.00 17.19 57 GLU B N 1
ATOM 1713 C CA . GLU B 1 57 ? 19.979 -3.707 19.635 1.00 19.87 57 GLU B CA 1
ATOM 1714 C C . GLU B 1 57 ? 20.227 -2.950 20.952 1.00 17.39 57 GLU B C 1
ATOM 1715 O O . GLU B 1 57 ? 20.168 -1.707 21.014 1.00 20.54 57 GLU B O 1
ATOM 1721 N N . HIS B 1 58 ? 20.488 -3.663 22.031 1.00 15.56 58 HIS B N 1
ATOM 1722 C CA . HIS B 1 58 ? 20.752 -3.055 23.305 1.00 16.16 58 HIS B CA 1
ATOM 1723 C C . HIS B 1 58 ? 22.088 -2.259 23.250 1.00 17.20 58 HIS B C 1
ATOM 1724 O O . HIS B 1 58 ? 22.270 -1.373 24.071 1.00 19.63 58 HIS B O 1
ATOM 1731 N N . LEU B 1 59 ? 22.994 -2.714 22.417 1.00 17.18 59 LEU B N 1
ATOM 1732 C CA . LEU B 1 59 ? 24.353 -2.095 22.338 1.00 18.42 59 LEU B CA 1
ATOM 1733 C C . LEU B 1 59 ? 24.510 -1.026 21.261 1.00 18.27 59 LEU B C 1
ATOM 1734 O O . LEU B 1 59 ? 25.222 -0.014 21.433 1.00 16.89 59 LEU B O 1
ATOM 1739 N N . PHE B 1 60 ? 23.794 -1.173 20.143 1.00 17.13 60 PHE B N 1
ATOM 1740 C CA . PHE B 1 60 ? 24.130 -0.483 18.901 1.00 16.56 60 PHE B CA 1
ATOM 1741 C C . PHE B 1 60 ? 23.861 1.008 18.932 1.00 18.52 60 PHE B C 1
ATOM 1742 O O . PHE B 1 60 ? 24.734 1.782 18.561 1.00 15.42 60 PHE B O 1
ATOM 1750 N N . ALA B 1 61 ? 22.695 1.467 19.359 1.00 22.09 61 ALA B N 1
ATOM 1751 C CA . ALA B 1 61 ? 22.436 2.891 19.242 1.00 22.83 61 ALA B CA 1
ATOM 1752 C C . ALA B 1 61 ? 23.345 3.721 20.166 1.00 17.03 61 ALA B C 1
ATOM 1753 O O . ALA B 1 61 ? 23.818 4.818 19.749 1.00 20.12 61 ALA B O 1
ATOM 1755 N N . GLY B 1 62 ? 23.696 3.169 21.335 1.00 17.67 62 GLY B N 1
ATOM 1756 C CA . GLY B 1 62 ? 24.642 3.829 22.229 1.00 16.81 62 GLY B CA 1
ATOM 1757 C C . GLY B 1 62 ? 26.010 4.023 21.552 1.00 15.70 62 GLY B C 1
ATOM 1758 O O . GLY B 1 62 ? 26.593 5.106 21.494 1.00 18.01 62 GLY B O 1
ATOM 1759 N N . PHE B 1 63 ? 26.509 2.935 21.014 1.00 15.88 63 PHE B N 1
ATOM 1760 C CA . PHE B 1 63 ? 27.811 2.991 20.340 1.00 16.88 63 PHE B CA 1
ATOM 1761 C C . PHE B 1 63 ? 27.769 3.819 19.075 1.00 17.86 63 PHE B C 1
ATOM 1762 O O . PHE B 1 63 ? 28.713 4.591 18.791 1.00 16.81 63 PHE B O 1
ATOM 1770 N N . MET B 1 64 ? 26.659 3.755 18.330 1.00 16.28 64 MET B N 1
ATOM 1771 C CA . MET B 1 64 ? 26.550 4.633 17.151 1.00 16.59 64 MET B CA 1
ATOM 1772 C C . MET B 1 64 ? 26.515 6.087 17.530 1.00 17.90 64 MET B C 1
ATOM 1773 O O . MET B 1 64 ? 27.148 6.873 16.883 1.00 18.83 64 MET B O 1
ATOM 1778 N N . ARG B 1 65 ? 25.789 6.438 18.586 1.00 18.28 65 ARG B N 1
ATOM 1779 C CA . ARG B 1 65 ? 25.747 7.805 19.048 1.00 19.30 65 ARG B CA 1
ATOM 1780 C C . ARG B 1 65 ? 27.182 8.263 19.375 1.00 19.80 65 ARG B C 1
ATOM 1781 O O . ARG B 1 65 ? 27.571 9.400 19.021 1.00 18.38 65 ARG B O 1
ATOM 1788 N N . ASP B 1 66 ? 27.937 7.381 20.045 1.00 21.11 66 ASP B N 1
ATOM 1789 C CA . ASP B 1 66 ? 29.347 7.743 20.418 1.00 19.06 66 ASP B CA 1
ATOM 1790 C C . ASP B 1 66 ? 30.156 8.129 19.192 1.00 21.06 66 ASP B C 1
ATOM 1791 O O . ASP B 1 66 ? 30.982 9.014 19.249 1.00 22.29 66 ASP B O 1
ATOM 1796 N N . HIS B 1 67 ? 29.924 7.484 18.046 1.00 16.82 67 HIS B N 1
ATOM 1797 C CA . HIS B 1 67 ? 30.714 7.731 16.862 1.00 17.43 67 HIS B CA 1
ATOM 1798 C C . HIS B 1 67 ? 30.136 8.621 15.817 1.00 17.32 67 HIS B C 1
ATOM 1799 O O . HIS B 1 67 ? 30.878 9.160 14.978 1.00 19.98 67 HIS B O 1
ATOM 1806 N N . LEU B 1 68 ? 28.817 8.733 15.811 1.00 16.56 68 LEU B N 1
ATOM 1807 C CA . LEU B 1 68 ? 28.187 9.494 14.762 1.00 16.65 68 LEU B CA 1
ATOM 1808 C C . LEU B 1 68 ? 27.548 10.902 15.197 1.00 18.20 68 LEU B C 1
ATOM 1809 O O . LEU B 1 68 ? 27.496 11.760 14.391 1.00 20.88 68 LEU B O 1
ATOM 1814 N N . ASN B 1 69 ? 27.029 10.984 16.395 1.00 18.43 69 ASN B N 1
ATOM 1815 C CA . ASN B 1 69 ? 26.394 12.243 16.845 1.00 20.92 69 ASN B CA 1
ATOM 1816 C C . ASN B 1 69 ? 27.334 13.374 16.834 1.00 24.07 69 ASN B C 1
ATOM 1817 O O . ASN B 1 69 ? 28.519 13.198 17.012 1.00 25.41 69 ASN B O 1
ATOM 1822 N N . GLY B 1 70 ? 26.801 14.571 16.636 1.00 23.04 70 GLY B N 1
ATOM 1823 C CA . GLY B 1 70 ? 27.648 15.764 16.551 1.00 23.27 70 GLY B CA 1
ATOM 1824 C C . GLY B 1 70 ? 27.775 16.209 15.127 1.00 26.14 70 GLY B C 1
ATOM 1825 O O . GLY B 1 70 ? 27.396 15.494 14.185 1.00 25.28 70 GLY B O 1
ATOM 1826 N N . ASN B 1 71 ? 28.297 17.430 14.929 1.00 25.69 71 ASN B N 1
ATOM 1827 C CA . ASN B 1 71 ? 28.524 17.939 13.624 1.00 29.08 71 ASN B CA 1
ATOM 1828 C C . ASN B 1 71 ? 27.302 17.711 12.738 1.00 31.88 71 ASN B C 1
ATOM 1829 O O . ASN B 1 71 ? 27.419 17.113 11.631 1.00 32.43 71 ASN B O 1
ATOM 1834 N N . GLY B 1 72 ? 26.176 18.209 13.208 1.00 27.70 72 GLY B N 1
ATOM 1835 C CA . GLY B 1 72 ? 24.950 18.234 12.417 1.00 30.20 72 GLY B CA 1
ATOM 1836 C C . GLY B 1 72 ? 24.135 16.955 12.405 1.00 28.85 72 GLY B C 1
ATOM 1837 O O . GLY B 1 72 ? 23.266 16.789 11.539 1.00 30.43 72 GLY B O 1
ATOM 1838 N N . VAL B 1 73 ? 24.395 16.059 13.350 1.00 19.57 73 VAL B N 1
ATOM 1839 C CA . VAL B 1 73 ? 23.695 14.750 13.362 1.00 17.40 73 VAL B CA 1
ATOM 1840 C C . VAL B 1 73 ? 23.285 14.450 14.762 1.00 16.21 73 VAL B C 1
ATOM 1841 O O . VAL B 1 73 ? 24.081 14.516 15.687 1.00 19.59 73 VAL B O 1
ATOM 1845 N N . GLU B 1 74 ? 22.010 14.083 14.961 1.00 16.89 74 GLU B N 1
ATOM 1846 C CA . GLU B 1 74 ? 21.431 13.577 16.202 1.00 16.83 74 GLU B CA 1
ATOM 1847 C C . GLU B 1 74 ? 20.561 12.325 15.883 1.00 16.11 74 GLU B C 1
ATOM 1848 O O . GLU B 1 74 ? 19.520 12.443 15.269 1.00 15.64 74 GLU B O 1
ATOM 1854 N N . ILE B 1 75 ? 21.029 11.145 16.297 1.00 15.49 75 ILE B N 1
ATOM 1855 C CA . ILE B 1 75 ? 20.254 9.935 16.113 1.00 15.73 75 ILE B CA 1
ATOM 1856 C C . ILE B 1 75 ? 18.935 10.015 16.875 1.00 17.34 75 ILE B C 1
ATOM 1857 O O . ILE B 1 75 ? 18.875 10.415 18.078 1.00 17.73 75 ILE B O 1
ATOM 1862 N N . ILE B 1 76 ? 17.872 9.578 16.224 1.00 16.40 76 ILE B N 1
ATOM 1863 C CA . ILE B 1 76 ? 16.591 9.388 16.814 1.00 16.60 76 ILE B CA 1
ATOM 1864 C C . ILE B 1 76 ? 16.450 7.974 17.349 1.00 18.04 76 ILE B C 1
ATOM 1865 O O . ILE B 1 76 ? 16.207 7.824 18.545 1.00 18.53 76 ILE B O 1
ATOM 1870 N N . ASP B 1 77 ? 16.608 6.954 16.499 1.00 15.56 77 ASP B N 1
ATOM 1871 C CA . ASP B 1 77 ? 16.400 5.559 16.918 1.00 17.02 77 ASP B CA 1
ATOM 1872 C C . ASP B 1 77 ? 17.128 4.657 15.913 1.00 16.96 77 ASP B C 1
ATOM 1873 O O . ASP B 1 77 ? 17.383 5.050 14.764 1.00 18.23 77 ASP B O 1
ATOM 1878 N N . ILE B 1 78 ? 17.533 3.498 16.398 1.00 17.17 78 ILE B N 1
ATOM 1879 C CA . ILE B 1 78 ? 18.060 2.456 15.520 1.00 17.53 78 ILE B CA 1
ATOM 1880 C C . ILE B 1 78 ? 17.204 1.243 15.883 1.00 17.02 78 ILE B C 1
ATOM 1881 O O . ILE B 1 78 ? 17.191 0.838 17.055 1.00 21.76 78 ILE B O 1
ATOM 1886 N N . SER B 1 79 ? 16.552 0.631 14.912 1.00 16.84 79 SER B N 1
ATOM 1887 C CA . SER B 1 79 ? 15.613 -0.484 15.207 1.00 17.10 79 SER B CA 1
ATOM 1888 C C . SER B 1 79 ? 15.889 -1.590 14.218 1.00 16.18 79 SER B C 1
ATOM 1889 O O . SER B 1 79 ? 16.162 -1.339 13.070 1.00 15.15 79 SER B O 1
ATOM 1892 N N . PRO B 1 80 ? 15.667 -2.820 14.643 1.00 14.91 80 PRO B N 1
ATOM 1893 C CA . PRO B 1 80 ? 15.798 -3.953 13.742 1.00 15.47 80 PRO B CA 1
ATOM 1894 C C . PRO B 1 80 ? 14.689 -4.039 12.719 1.00 16.78 80 PRO B C 1
ATOM 1895 O O . PRO B 1 80 ? 13.584 -3.541 12.910 1.00 19.14 80 PRO B O 1
ATOM 1899 N N . MET B 1 81 ? 15.039 -4.602 11.576 1.00 14.49 81 MET B N 1
ATOM 1900 C CA . MET B 1 81 ? 14.078 -4.903 10.537 1.00 14.44 81 MET B CA 1
ATOM 1901 C C . MET B 1 81 ? 13.451 -6.169 10.867 1.00 14.93 81 MET B C 1
ATOM 1902 O O . MET B 1 81 ? 14.079 -7.104 11.391 1.00 16.46 81 MET B O 1
ATOM 1907 N N . GLY B 1 82 ? 12.153 -6.259 10.535 1.00 15.75 82 GLY B N 1
ATOM 1908 C CA . GLY B 1 82 ? 11.439 -7.468 10.754 1.00 15.16 82 GLY B CA 1
ATOM 1909 C C . GLY B 1 82 ? 11.917 -8.708 9.998 1.00 15.84 82 GLY B C 1
ATOM 1910 O O . GLY B 1 82 ? 11.715 -9.817 10.435 1.00 17.09 82 GLY B O 1
ATOM 1919 N N . ARG B 1 84 ? 15.035 -9.400 9.741 1.00 15.30 84 ARG B N 1
ATOM 1920 C CA . ARG B 1 84 ? 16.300 -9.750 10.387 1.00 16.04 84 ARG B CA 1
ATOM 1921 C C . ARG B 1 84 ? 17.478 -9.659 9.419 1.00 15.23 84 ARG B C 1
ATOM 1922 O O . ARG B 1 84 ? 18.484 -10.336 9.691 1.00 14.77 84 ARG B O 1
ATOM 1930 N N . THR B 1 85 ? 17.421 -8.849 8.379 1.00 15.22 85 THR B N 1
ATOM 1931 C CA . THR B 1 85 ? 18.595 -8.663 7.576 1.00 14.51 85 THR B CA 1
ATOM 1932 C C . THR B 1 85 ? 19.317 -7.313 7.830 1.00 16.24 85 THR B C 1
ATOM 1933 O O . THR B 1 85 ? 20.354 -7.028 7.235 1.00 14.35 85 THR B O 1
ATOM 1937 N N . GLY B 1 86 ? 18.783 -6.487 8.696 1.00 14.00 86 GLY B N 1
ATOM 1938 C CA . GLY B 1 86 ? 19.393 -5.175 8.943 1.00 15.69 86 GLY B CA 1
ATOM 1939 C C . GLY B 1 86 ? 18.650 -4.424 10.019 1.00 14.97 86 GLY B C 1
ATOM 1940 O O . GLY B 1 86 ? 17.837 -4.983 10.713 1.00 14.31 86 GLY B O 1
ATOM 1941 N N . PHE B 1 87 ? 19.045 -3.153 10.126 1.00 12.76 87 PHE B N 1
ATOM 1942 C CA . PHE B 1 87 ? 18.443 -2.112 10.989 1.00 12.31 87 PHE B CA 1
ATOM 1943 C C . PHE B 1 87 ? 18.177 -0.882 10.240 1.00 14.75 87 PHE B C 1
ATOM 1944 O O . PHE B 1 87 ? 18.909 -0.554 9.316 1.00 14.83 87 PHE B O 1
ATOM 1952 N N . TYR B 1 88 ? 17.145 -0.128 10.636 1.00 13.63 88 TYR B N 1
ATOM 1953 C CA . TYR B 1 88 ? 16.920 1.196 10.147 1.00 15.66 88 TYR B CA 1
ATOM 1954 C C . TYR B 1 88 ? 17.360 2.140 11.225 1.00 14.46 88 TYR B C 1
ATOM 1955 O O . TYR B 1 88 ? 17.063 1.951 12.392 1.00 19.17 88 TYR B O 1
ATOM 1964 N N . MET B 1 89 ? 18.076 3.176 10.788 1.00 13.44 89 MET B N 1
ATOM 1965 C CA . MET B 1 89 ? 18.517 4.220 11.701 1.00 13.93 89 MET B CA 1
ATOM 1966 C C . MET B 1 89 ? 17.946 5.539 11.220 1.00 15.74 89 MET B C 1
ATOM 1967 O O . MET B 1 89 ? 18.173 5.948 10.109 1.00 14.95 89 MET B O 1
ATOM 1972 N N . SER B 1 90 ? 17.144 6.161 12.093 1.00 15.48 90 SER B N 1
ATOM 1973 C CA A SER B 1 90 ? 16.602 7.465 11.802 0.50 14.62 90 SER B CA 1
ATOM 1974 C CA B SER B 1 90 ? 16.558 7.434 11.830 0.50 15.91 90 SER B CA 1
ATOM 1975 C C . SER B 1 90 ? 17.387 8.485 12.552 1.00 15.37 90 SER B C 1
ATOM 1976 O O . SER B 1 90 ? 17.749 8.281 13.679 1.00 14.68 90 SER B O 1
ATOM 1981 N N . LEU B 1 91 ? 17.608 9.627 11.920 1.00 13.63 91 LEU B N 1
ATOM 1982 C CA . LEU B 1 91 ? 18.394 10.688 12.519 1.00 12.80 91 LEU B CA 1
ATOM 1983 C C . LEU B 1 91 ? 17.979 12.041 11.991 1.00 15.28 91 LEU B C 1
ATOM 1984 O O . LEU B 1 91 ? 17.395 12.151 10.898 1.00 16.40 91 LEU B O 1
ATOM 1989 N N . ILE B 1 92 ? 18.290 13.065 12.772 1.00 15.41 92 ILE B N 1
ATOM 1990 C CA . ILE B 1 92 ? 18.251 14.479 12.300 1.00 17.03 92 ILE B CA 1
ATOM 1991 C C . ILE B 1 92 ? 19.630 14.741 11.649 1.00 17.20 92 ILE B C 1
ATOM 1992 O O . ILE B 1 92 ? 20.637 14.529 12.315 1.00 18.14 92 ILE B O 1
ATOM 1997 N N . GLY B 1 93 ? 19.643 15.166 10.406 1.00 18.59 93 GLY B N 1
ATOM 1998 C CA . GLY B 1 93 ? 20.773 15.588 9.656 1.00 16.59 93 GLY B CA 1
ATOM 1999 C C . GLY B 1 93 ? 20.920 14.828 8.394 1.00 18.51 93 GLY B C 1
ATOM 2000 O O . GLY B 1 93 ? 20.049 13.987 8.043 1.00 20.20 93 GLY B O 1
ATOM 2001 N N . THR B 1 94 ? 21.983 15.119 7.680 1.00 20.31 94 THR B N 1
ATOM 2002 C CA . THR B 1 94 ? 22.238 14.548 6.349 1.00 21.70 94 THR B CA 1
ATOM 2003 C C . THR B 1 94 ? 23.703 14.113 6.221 1.00 19.91 94 THR B C 1
ATOM 2004 O O . THR B 1 94 ? 24.399 14.456 5.268 1.00 22.68 94 THR B O 1
ATOM 2008 N N . PRO B 1 95 ? 24.172 13.320 7.193 1.00 17.44 95 PRO B N 1
ATOM 2009 C CA . PRO B 1 95 ? 25.552 12.788 7.039 1.00 19.38 95 PRO B CA 1
ATOM 2010 C C . PRO B 1 95 ? 25.691 11.949 5.766 1.00 19.04 95 PRO B C 1
ATOM 2011 O O . PRO B 1 95 ? 24.747 11.254 5.349 1.00 19.16 95 PRO B O 1
ATOM 2015 N N . ASP B 1 96 ? 26.871 11.926 5.146 1.00 19.76 96 ASP B N 1
ATOM 2016 C CA . ASP B 1 96 ? 26.989 11.080 4.044 1.00 22.32 96 ASP B CA 1
ATOM 2017 C C . ASP B 1 96 ? 27.154 9.633 4.421 1.00 20.42 96 ASP B C 1
ATOM 2018 O O . ASP B 1 96 ? 27.434 9.311 5.589 1.00 18.00 96 ASP B O 1
ATOM 2023 N N . GLU B 1 97 ? 26.928 8.785 3.437 1.00 19.31 97 GLU B N 1
ATOM 2024 C CA . GLU B 1 97 ? 26.841 7.339 3.644 1.00 19.71 97 GLU B CA 1
ATOM 2025 C C . GLU B 1 97 ? 28.158 6.791 4.175 1.00 18.55 97 GLU B C 1
ATOM 2026 O O . GLU B 1 97 ? 28.138 5.883 5.044 1.00 16.19 97 GLU B O 1
ATOM 2032 N N . GLN B 1 98 ? 29.286 7.320 3.701 1.00 17.52 98 GLN B N 1
ATOM 2033 C CA . GLN B 1 98 ? 30.558 6.766 4.197 1.00 18.39 98 GLN B CA 1
ATOM 2034 C C . GLN B 1 98 ? 30.789 7.134 5.673 1.00 16.28 98 GLN B C 1
ATOM 2035 O O . GLN B 1 98 ? 31.411 6.406 6.431 1.00 16.11 98 GLN B O 1
ATOM 2041 N N . ARG B 1 99 ? 30.340 8.312 6.060 1.00 15.51 99 ARG B N 1
ATOM 2042 C CA . ARG B 1 99 ? 30.474 8.721 7.452 1.00 16.38 99 ARG B CA 1
ATOM 2043 C C . ARG B 1 99 ? 29.681 7.776 8.324 1.00 15.48 99 ARG B C 1
ATOM 2044 O O . ARG B 1 99 ? 30.111 7.327 9.424 1.00 14.76 99 ARG B O 1
ATOM 2052 N N . VAL B 1 100 ? 28.501 7.423 7.831 1.00 14.67 100 VAL B N 1
ATOM 2053 C CA . VAL B 1 100 ? 27.678 6.491 8.572 1.00 14.66 100 VAL B CA 1
ATOM 2054 C C . VAL B 1 100 ? 28.330 5.096 8.626 1.00 14.15 100 VAL B C 1
ATOM 2055 O O . VAL B 1 100 ? 28.333 4.423 9.687 1.00 14.46 100 VAL B O 1
ATOM 2059 N N . ALA B 1 101 ? 28.876 4.669 7.490 1.00 13.60 101 ALA B N 1
ATOM 2060 C CA . ALA B 1 101 ? 29.554 3.373 7.449 1.00 14.48 101 ALA B CA 1
ATOM 2061 C C . ALA B 1 101 ? 30.724 3.354 8.431 1.00 13.42 101 ALA B C 1
ATOM 2062 O O . ALA B 1 101 ? 30.982 2.327 9.086 1.00 13.42 101 ALA B O 1
ATOM 2064 N N . ASP B 1 102 ? 31.528 4.447 8.463 1.00 12.77 102 ASP B N 1
ATOM 2065 C CA . ASP B 1 102 ? 32.635 4.413 9.386 1.00 13.89 102 ASP B CA 1
ATOM 2066 C C . ASP B 1 102 ? 32.201 4.331 10.858 1.00 13.09 102 ASP B C 1
ATOM 2067 O O . ASP B 1 102 ? 32.826 3.627 11.658 1.00 14.18 102 ASP B O 1
ATOM 2072 N N . ALA B 1 103 ? 31.102 5.024 11.208 1.00 12.99 103 ALA B N 1
ATOM 2073 C CA . ALA B 1 103 ? 30.604 4.997 12.583 1.00 12.34 103 ALA B CA 1
ATOM 2074 C C . ALA B 1 103 ? 30.102 3.631 12.925 1.00 12.22 103 ALA B C 1
ATOM 2075 O O . ALA B 1 103 ? 30.300 3.114 14.011 1.00 12.72 103 ALA B O 1
ATOM 2077 N N . TRP B 1 104 ? 29.421 3.058 11.956 1.00 12.54 104 TRP B N 1
ATOM 2078 C CA . TRP B 1 104 ? 28.894 1.699 12.077 1.00 12.67 104 TRP B CA 1
ATOM 2079 C C . TRP B 1 104 ? 30.019 0.678 12.383 1.00 12.45 104 TRP B C 1
ATOM 2080 O O . TRP B 1 104 ? 29.948 -0.058 13.342 1.00 13.45 104 TRP B O 1
ATOM 2091 N N . LYS B 1 105 ? 31.051 0.730 11.576 1.00 12.17 105 LYS B N 1
ATOM 2092 C CA . LYS B 1 105 ? 32.166 -0.218 11.828 1.00 14.03 105 LYS B CA 1
ATOM 2093 C C . LYS B 1 105 ? 32.808 0.021 13.232 1.00 12.06 105 LYS B C 1
ATOM 2094 O O . LYS B 1 105 ? 33.134 -0.886 13.924 1.00 12.68 105 LYS B O 1
ATOM 2100 N N . ALA B 1 106 ? 32.941 1.282 13.660 1.00 12.15 106 ALA B N 1
ATOM 2101 C CA . ALA B 1 106 ? 33.489 1.594 14.968 1.00 13.19 106 ALA B CA 1
ATOM 2102 C C . ALA B 1 106 ? 32.599 1.078 16.064 1.00 14.89 106 ALA B C 1
ATOM 2103 O O . ALA B 1 106 ? 33.080 0.564 17.072 1.00 14.81 106 ALA B O 1
ATOM 2105 N N . ALA B 1 107 ? 31.284 1.155 15.861 1.00 11.85 107 ALA B N 1
ATOM 2106 C CA . ALA B 1 107 ? 30.352 0.560 16.777 1.00 11.89 107 ALA B CA 1
ATOM 2107 C C . ALA B 1 107 ? 30.414 -0.974 16.801 1.00 12.07 107 ALA B C 1
ATOM 2108 O O . ALA B 1 107 ? 30.274 -1.550 17.908 1.00 13.09 107 ALA B O 1
ATOM 2110 N N . MET B 1 108 ? 30.671 -1.604 15.678 1.00 14.05 108 MET B N 1
ATOM 2111 C CA . MET B 1 108 ? 30.897 -3.040 15.662 1.00 13.71 108 MET B CA 1
ATOM 2112 C C . MET B 1 108 ? 32.113 -3.460 16.440 1.00 13.37 108 MET B C 1
ATOM 2113 O O . MET B 1 108 ? 32.092 -4.449 17.190 1.00 13.65 108 MET B O 1
ATOM 2118 N N . ALA B 1 109 ? 33.167 -2.664 16.241 1.00 12.90 109 ALA B N 1
ATOM 2119 C CA . ALA B 1 109 ? 34.352 -2.939 17.018 1.00 14.20 109 ALA B CA 1
ATOM 2120 C C . ALA B 1 109 ? 34.056 -2.802 18.553 1.00 13.79 109 ALA B C 1
ATOM 2121 O O . ALA B 1 109 ? 34.528 -3.591 19.370 1.00 16.63 109 ALA B O 1
ATOM 2123 N N . ASP B 1 110 ? 33.252 -1.816 18.922 1.00 13.40 110 ASP B N 1
ATOM 2124 C CA . ASP B 1 110 ? 32.868 -1.617 20.304 1.00 13.97 110 ASP B CA 1
ATOM 2125 C C . ASP B 1 110 ? 32.096 -2.872 20.849 1.00 14.54 110 ASP B C 1
ATOM 2126 O O . ASP B 1 110 ? 32.248 -3.288 21.982 1.00 15.23 110 ASP B O 1
ATOM 2131 N N . VAL B 1 111 ? 31.229 -3.459 20.074 1.00 14.58 111 VAL B N 1
ATOM 2132 C CA . VAL B 1 111 ? 30.581 -4.738 20.435 1.00 13.89 111 VAL B CA 1
ATOM 2133 C C . VAL B 1 111 ? 31.561 -5.829 20.825 1.00 14.44 111 VAL B C 1
ATOM 2134 O O . VAL B 1 111 ? 31.350 -6.555 21.784 1.00 14.78 111 VAL B O 1
ATOM 2138 N N . LEU B 1 112 ? 32.674 -5.912 20.099 1.00 13.88 112 LEU B N 1
ATOM 2139 C CA . LEU B 1 112 ? 33.605 -6.954 20.344 1.00 12.63 112 LEU B CA 1
ATOM 2140 C C . LEU B 1 112 ? 34.308 -6.810 21.686 1.00 14.45 112 LEU B C 1
ATOM 2141 O O . LEU B 1 112 ? 34.799 -7.844 22.198 1.00 15.42 112 LEU B O 1
ATOM 2146 N N . LYS B 1 113 ? 34.401 -5.611 22.255 1.00 14.37 113 LYS B N 1
ATOM 2147 C CA . LYS B 1 113 ? 35.040 -5.451 23.587 1.00 15.98 113 LYS B CA 1
ATOM 2148 C C . LYS B 1 113 ? 34.093 -5.587 24.742 1.00 15.83 113 LYS B C 1
ATOM 2149 O O . LYS B 1 113 ? 34.505 -5.324 25.893 1.00 18.33 113 LYS B O 1
ATOM 2155 N N . VAL B 1 114 ? 32.776 -5.862 24.447 1.00 16.53 114 VAL B N 1
ATOM 2156 C CA . VAL B 1 114 ? 31.876 -6.159 25.542 1.00 18.75 114 VAL B CA 1
ATOM 2157 C C . VAL B 1 114 ? 32.322 -7.525 26.150 1.00 18.47 114 VAL B C 1
ATOM 2158 O O . VAL B 1 114 ? 32.359 -8.487 25.484 1.00 24.66 114 VAL B O 1
ATOM 2162 N N . GLN B 1 115 ? 32.723 -7.480 27.411 1.00 27.95 115 GLN B N 1
ATOM 2163 C CA . GLN B 1 115 ? 33.424 -8.621 28.024 1.00 35.17 115 GLN B CA 1
ATOM 2164 C C . GLN B 1 115 ? 32.420 -9.615 28.511 1.00 32.05 115 GLN B C 1
ATOM 2165 O O . GLN B 1 115 ? 32.611 -10.819 28.421 1.00 35.09 115 GLN B O 1
ATOM 2171 N N . ASP B 1 116 ? 31.324 -9.106 29.031 1.00 30.36 116 ASP B N 1
ATOM 2172 C CA . ASP B 1 116 ? 30.326 -9.967 29.708 1.00 30.73 116 ASP B CA 1
ATOM 2173 C C . ASP B 1 116 ? 28.989 -9.298 29.629 1.00 26.86 116 ASP B C 1
ATOM 2174 O O . ASP B 1 116 ? 28.899 -8.037 29.487 1.00 27.18 116 ASP B O 1
ATOM 2177 N N . GLN B 1 117 ? 27.939 -10.037 29.959 1.00 32.57 117 GLN B N 1
ATOM 2178 C CA . GLN B 1 117 ? 26.595 -9.410 29.973 1.00 30.17 117 GLN B CA 1
ATOM 2179 C C . GLN B 1 117 ? 26.276 -8.245 30.945 1.00 32.31 117 GLN B C 1
ATOM 2180 O O . GLN B 1 117 ? 25.414 -7.411 30.670 1.00 33.02 117 GLN B O 1
ATOM 2186 N N . ASN B 1 118 ? 27.033 -8.119 32.020 1.00 33.69 118 ASN B N 1
ATOM 2187 C CA . ASN B 1 118 ? 26.842 -7.031 32.958 1.00 37.36 118 ASN B CA 1
ATOM 2188 C C . ASN B 1 118 ? 27.156 -5.696 32.344 1.00 37.55 118 ASN B C 1
ATOM 2189 O O . ASN B 1 118 ? 26.701 -4.645 32.847 1.00 39.02 118 ASN B O 1
ATOM 2194 N N . GLN B 1 119 ? 27.856 -5.727 31.207 1.00 31.56 119 GLN B N 1
ATOM 2195 C CA . GLN B 1 119 ? 28.116 -4.507 30.461 1.00 32.41 119 GLN B CA 1
ATOM 2196 C C . GLN B 1 119 ? 27.120 -4.378 29.323 1.00 29.07 119 GLN B C 1
ATOM 2197 O O . GLN B 1 119 ? 27.271 -3.476 28.509 1.00 34.38 119 GLN B O 1
ATOM 2203 N N . ILE B 1 120 ? 26.084 -5.204 29.283 1.00 26.17 120 ILE B N 1
ATOM 2204 C CA . ILE B 1 120 ? 24.990 -4.914 28.342 1.00 24.76 120 ILE B CA 1
ATOM 2205 C C . ILE B 1 120 ? 23.960 -4.068 29.056 1.00 23.61 120 ILE B C 1
ATOM 2206 O O . ILE B 1 120 ? 23.353 -4.548 30.044 1.00 25.16 120 ILE B O 1
ATOM 2211 N N . PRO B 1 121 ? 23.688 -2.884 28.537 1.00 24.98 121 PRO B N 1
ATOM 2212 C CA . PRO B 1 121 ? 22.745 -2.009 29.215 1.00 25.44 121 PRO B CA 1
ATOM 2213 C C . PRO B 1 121 ? 21.346 -2.675 29.187 1.00 23.98 121 PRO B C 1
ATOM 2214 O O . PRO B 1 121 ? 20.993 -3.261 28.155 1.00 21.46 121 PRO B O 1
ATOM 2218 N N . GLU B 1 122 ? 20.618 -2.559 30.311 1.00 21.56 122 GLU B N 1
ATOM 2219 C CA . GLU B 1 122 ? 19.156 -2.825 30.410 1.00 21.96 122 GLU B CA 1
ATOM 2220 C C . GLU B 1 122 ? 18.850 -4.293 30.270 1.00 20.70 122 GLU B C 1
ATOM 2221 O O . GLU B 1 122 ? 17.709 -4.646 29.964 1.00 19.78 122 GLU B O 1
ATOM 2227 N N . LEU B 1 123 ? 19.826 -5.174 30.476 1.00 20.94 123 LEU B N 1
ATOM 2228 C CA . LEU B 1 123 ? 19.566 -6.609 30.388 1.00 20.22 123 LEU B CA 1
ATOM 2229 C C . LEU B 1 123 ? 19.073 -7.198 31.700 1.00 21.46 123 LEU B C 1
ATOM 2230 O O . LEU B 1 123 ? 19.823 -7.712 32.541 1.00 20.17 123 LEU B O 1
ATOM 2235 N N . ASN B 1 124 ? 17.770 -7.030 31.947 1.00 17.67 124 ASN B N 1
ATOM 2236 C CA . ASN B 1 124 ? 17.206 -7.422 33.260 1.00 17.28 124 ASN B CA 1
ATOM 2237 C C . ASN B 1 124 ? 15.684 -7.298 33.053 1.00 18.68 124 ASN B C 1
ATOM 2238 O O . ASN B 1 124 ? 15.213 -6.745 32.054 1.00 17.86 124 ASN B O 1
ATOM 2243 N N . VAL B 1 125 ? 14.903 -7.898 33.981 1.00 16.54 125 VAL B N 1
ATOM 2244 C CA . VAL B 1 125 ? 13.477 -8.034 33.784 1.00 18.21 125 VAL B CA 1
ATOM 2245 C C . VAL B 1 125 ? 12.728 -6.722 33.936 1.00 18.43 125 VAL B C 1
ATOM 2246 O O . VAL B 1 125 ? 11.559 -6.571 33.453 1.00 17.45 125 VAL B O 1
ATOM 2250 N N . TYR B 1 126 ? 13.414 -5.722 34.494 1.00 16.11 126 TYR B N 1
ATOM 2251 C CA . TYR B 1 126 ? 12.827 -4.391 34.753 1.00 18.10 126 TYR B CA 1
ATOM 2252 C C . TYR B 1 126 ? 12.893 -3.520 33.551 1.00 18.05 126 TYR B C 1
ATOM 2253 O O . TYR B 1 126 ? 12.158 -2.568 33.408 1.00 17.68 126 TYR B O 1
ATOM 2262 N N . GLN B 1 127 ? 13.847 -3.799 32.675 1.00 17.25 127 GLN B N 1
ATOM 2263 C CA . GLN B 1 127 ? 14.186 -2.860 31.577 1.00 18.69 127 GLN B CA 1
ATOM 2264 C C . GLN B 1 127 ? 14.179 -3.474 30.145 1.00 16.23 127 GLN B C 1
ATOM 2265 O O . GLN B 1 127 ? 14.376 -2.763 29.186 1.00 17.25 127 GLN B O 1
ATOM 2271 N N . CYS B 1 128 ? 13.847 -4.737 30.012 1.00 15.56 128 CYS B N 1
ATOM 2272 C CA . CYS B 1 128 ? 13.872 -5.421 28.745 1.00 17.64 128 CYS B CA 1
ATOM 2273 C C . CYS B 1 128 ? 12.559 -6.231 28.657 1.00 17.36 128 CYS B C 1
ATOM 2274 O O . CYS B 1 128 ? 12.216 -6.982 29.604 1.00 18.13 128 CYS B O 1
ATOM 2277 N N . GLY B 1 129 ? 11.902 -6.173 27.498 1.00 17.10 129 GLY B N 1
ATOM 2278 C CA . GLY B 1 129 ? 10.659 -6.859 27.283 1.00 16.66 129 GLY B CA 1
ATOM 2279 C C . GLY B 1 129 ? 10.674 -8.322 27.216 1.00 14.57 129 GLY B C 1
ATOM 2280 O O . GLY B 1 129 ? 9.656 -8.987 27.417 1.00 15.06 129 GLY B O 1
ATOM 2281 N N . THR B 1 130 ? 11.823 -8.915 26.877 1.00 13.89 130 THR B N 1
ATOM 2282 C CA . THR B 1 130 ? 11.959 -10.350 26.696 1.00 15.88 130 THR B CA 1
ATOM 2283 C C . THR B 1 130 ? 13.404 -10.676 27.116 1.00 15.82 130 THR B C 1
ATOM 2284 O O . THR B 1 130 ? 14.276 -10.894 26.228 1.00 15.38 130 THR B O 1
ATOM 2288 N N . TYR B 1 131 ? 13.600 -10.700 28.425 1.00 15.22 131 TYR B N 1
ATOM 2289 C CA . TYR B 1 131 ? 14.956 -10.533 28.956 1.00 16.24 131 TYR B CA 1
ATOM 2290 C C . TYR B 1 131 ? 15.743 -11.838 28.811 1.00 15.18 131 TYR B C 1
ATOM 2291 O O . TYR B 1 131 ? 16.978 -11.788 28.978 1.00 16.01 131 TYR B O 1
ATOM 2300 N N . GLN B 1 132 ? 15.132 -12.973 28.486 1.00 15.58 132 GLN B N 1
ATOM 2301 C CA . GLN B 1 132 ? 15.878 -14.168 28.236 1.00 14.90 132 GLN B CA 1
ATOM 2302 C C . GLN B 1 132 ? 16.377 -14.303 26.763 1.00 17.78 132 GLN B C 1
ATOM 2303 O O . GLN B 1 132 ? 17.215 -15.128 26.430 1.00 17.36 132 GLN B O 1
ATOM 2309 N N . MET B 1 133 ? 15.864 -13.472 25.869 1.00 17.47 133 MET B N 1
ATOM 2310 C CA . MET B 1 133 ? 16.088 -13.631 24.471 1.00 17.97 133 MET B CA 1
ATOM 2311 C C . MET B 1 133 ? 17.346 -12.857 24.042 1.00 20.16 133 MET B C 1
ATOM 2312 O O . MET B 1 133 ? 17.267 -11.866 23.346 1.00 18.51 133 MET B O 1
ATOM 2317 N N . HIS B 1 134 ? 18.483 -13.315 24.584 1.00 18.07 134 HIS B N 1
ATOM 2318 C CA . HIS B 1 134 ? 19.751 -12.531 24.499 1.00 15.94 134 HIS B CA 1
ATOM 2319 C C . HIS B 1 134 ? 20.900 -13.462 24.256 1.00 17.76 134 HIS B C 1
ATOM 2320 O O . HIS B 1 134 ? 20.865 -14.632 24.696 1.00 16.94 134 HIS B O 1
ATOM 2327 N N . SER B 1 135 ? 21.885 -12.995 23.495 1.00 18.30 135 SER B N 1
ATOM 2328 C CA . SER B 1 135 ? 23.114 -13.839 23.292 1.00 16.02 135 SER B CA 1
ATOM 2329 C C . SER B 1 135 ? 24.257 -12.832 22.892 1.00 17.05 135 SER B C 1
ATOM 2330 O O . SER B 1 135 ? 24.293 -12.347 21.786 1.00 16.62 135 SER B O 1
ATOM 2333 N N . LEU B 1 136 ? 25.128 -12.571 23.844 1.00 17.17 136 LEU B N 1
ATOM 2334 C CA . LEU B 1 136 ? 26.300 -11.729 23.549 1.00 18.17 136 LEU B CA 1
ATOM 2335 C C . LEU B 1 136 ? 27.154 -12.364 22.453 1.00 17.85 136 LEU B C 1
ATOM 2336 O O . LEU B 1 136 ? 27.685 -11.669 21.615 1.00 16.35 136 LEU B O 1
ATOM 2341 N N . SER B 1 137 ? 27.332 -13.661 22.517 1.00 17.04 137 SER B N 1
ATOM 2342 C CA . SER B 1 137 ? 28.166 -14.356 21.541 1.00 18.89 137 SER B CA 1
ATOM 2343 C C . SER B 1 137 ? 27.634 -14.269 20.135 1.00 15.96 137 SER B C 1
ATOM 2344 O O . SER B 1 137 ? 28.368 -14.004 19.190 1.00 17.06 137 SER B O 1
ATOM 2347 N N . GLU B 1 138 ? 26.296 -14.322 19.977 1.00 15.80 138 GLU B N 1
ATOM 2348 C CA . GLU B 1 138 ? 25.715 -14.073 18.687 1.00 16.99 138 GLU B CA 1
ATOM 2349 C C . GLU B 1 138 ? 25.835 -12.618 18.220 1.00 14.11 138 GLU B C 1
ATOM 2350 O O . GLU B 1 138 ? 26.069 -12.351 17.027 1.00 14.17 138 GLU B O 1
ATOM 2356 N N . ALA B 1 139 ? 25.656 -11.679 19.133 1.00 14.99 139 ALA B N 1
ATOM 2357 C CA . ALA B 1 139 ? 25.863 -10.231 18.833 1.00 14.39 139 ALA B CA 1
ATOM 2358 C C . ALA B 1 139 ? 27.285 -10.015 18.364 1.00 14.00 139 ALA B C 1
ATOM 2359 O O . ALA B 1 139 ? 27.507 -9.333 17.382 1.00 14.13 139 ALA B O 1
ATOM 2361 N N . GLN B 1 140 ? 28.235 -10.709 19.007 1.00 14.22 140 GLN B N 1
ATOM 2362 C CA . GLN B 1 140 ? 29.658 -10.489 18.643 1.00 15.16 140 GLN B CA 1
ATOM 2363 C C . GLN B 1 140 ? 29.991 -11.170 17.339 1.00 15.56 140 GLN B C 1
ATOM 2364 O O . GLN B 1 140 ? 30.721 -10.616 16.482 1.00 14.90 140 GLN B O 1
ATOM 2370 N N . ASP B 1 141 ? 29.384 -12.318 17.027 1.00 14.04 141 ASP B N 1
ATOM 2371 C CA . ASP B 1 141 ? 29.489 -12.905 15.727 1.00 15.12 141 ASP B CA 1
ATOM 2372 C C . ASP B 1 141 ? 28.994 -12.010 14.580 1.00 14.72 141 ASP B C 1
ATOM 2373 O O . ASP B 1 141 ? 29.580 -11.888 13.494 1.00 17.29 141 ASP B O 1
ATOM 2378 N N . ILE B 1 142 ? 27.832 -11.336 14.830 1.00 13.85 142 ILE B N 1
ATOM 2379 C CA . ILE B 1 142 ? 27.281 -10.359 13.864 1.00 13.15 142 ILE B CA 1
ATOM 2380 C C . ILE B 1 142 ? 28.281 -9.246 13.616 1.00 14.02 142 ILE B C 1
ATOM 2381 O O . ILE B 1 142 ? 28.548 -8.904 12.500 1.00 14.51 142 ILE B O 1
ATOM 2386 N N . ALA B 1 143 ? 28.753 -8.667 14.711 1.00 14.51 143 ALA B N 1
ATOM 2387 C CA . ALA B 1 143 ? 29.697 -7.529 14.621 1.00 14.23 143 ALA B CA 1
ATOM 2388 C C . ALA B 1 143 ? 30.993 -7.904 13.898 1.00 15.67 143 ALA B C 1
ATOM 2389 O O . ALA B 1 143 ? 31.457 -7.169 13.040 1.00 15.32 143 ALA B O 1
ATOM 2391 N N . ARG B 1 144 ? 31.499 -9.062 14.201 1.00 15.68 144 ARG B N 1
ATOM 2392 C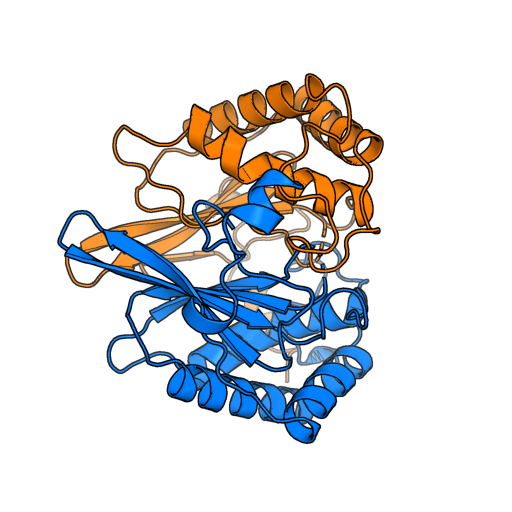 CA . ARG B 1 144 ? 32.723 -9.539 13.574 1.00 18.11 144 ARG B CA 1
ATOM 2393 C C . ARG B 1 144 ? 32.498 -9.725 12.103 1.00 15.60 144 ARG B C 1
ATOM 2394 O O . ARG B 1 144 ? 33.336 -9.379 11.263 1.00 15.08 144 ARG B O 1
ATOM 2402 N N . HIS B 1 145 ? 31.350 -10.283 11.718 1.00 15.06 145 HIS B N 1
ATOM 2403 C CA . HIS B 1 145 ? 31.013 -10.454 10.302 1.00 15.18 145 HIS B CA 1
ATOM 2404 C C . HIS B 1 145 ? 31.030 -9.164 9.535 1.00 14.42 145 HIS B C 1
ATOM 2405 O O . HIS B 1 145 ? 31.506 -9.059 8.417 1.00 15.38 145 HIS B O 1
ATOM 2412 N N . ILE B 1 146 ? 30.509 -8.091 10.119 1.00 12.81 146 ILE B N 1
ATOM 2413 C CA . ILE B 1 146 ? 30.482 -6.793 9.485 1.00 13.07 146 ILE B CA 1
ATOM 2414 C C . ILE B 1 146 ? 31.908 -6.265 9.269 1.00 12.51 146 ILE B C 1
ATOM 2415 O O . ILE B 1 146 ? 32.268 -5.847 8.166 1.00 13.34 146 ILE B O 1
ATOM 2420 N N . LEU B 1 147 ? 32.737 -6.475 10.262 1.00 13.22 147 LEU B N 1
ATOM 2421 C CA . LEU B 1 147 ? 34.165 -6.019 10.106 1.00 13.16 147 LEU B CA 1
ATOM 2422 C C . LEU B 1 147 ? 34.898 -6.854 9.110 1.00 13.90 147 LEU B C 1
ATOM 2423 O O . LEU B 1 147 ? 35.660 -6.284 8.319 1.00 16.93 147 LEU B O 1
ATOM 2428 N N . GLU B 1 148 ? 34.636 -8.122 9.017 1.00 13.69 148 GLU B N 1
ATOM 2429 C CA . GLU B 1 148 ? 35.293 -9.019 8.024 1.00 15.45 148 GLU B CA 1
ATOM 2430 C C . GLU B 1 148 ? 34.890 -8.732 6.621 1.00 15.30 148 GLU B C 1
ATOM 2431 O O . GLU B 1 148 ? 35.675 -8.771 5.653 1.00 16.24 148 GLU B O 1
ATOM 2437 N N . ARG B 1 149 ? 33.620 -8.340 6.419 1.00 15.63 149 ARG B N 1
ATOM 2438 C CA . ARG B 1 149 ? 33.105 -8.128 5.090 1.00 16.17 149 ARG B CA 1
ATOM 2439 C C . ARG B 1 149 ? 33.229 -6.674 4.635 1.00 14.45 149 ARG B C 1
ATOM 2440 O O . ARG B 1 149 ? 33.097 -6.432 3.416 1.00 20.62 149 ARG B O 1
ATOM 2445 N N . ASP B 1 150 ? 33.441 -5.716 5.519 1.00 14.98 150 ASP B N 1
ATOM 2446 C CA . ASP B 1 150 ? 33.428 -4.312 5.268 1.00 17.11 150 ASP B CA 1
ATOM 2447 C C . ASP B 1 150 ? 32.011 -3.840 4.904 1.00 16.40 150 ASP B C 1
ATOM 2448 O O . ASP B 1 150 ? 31.098 -4.678 4.757 1.00 17.96 150 ASP B O 1
ATOM 2453 N N . VAL B 1 151 ? 31.859 -2.554 4.786 1.00 15.23 151 VAL B N 1
ATOM 2454 C CA . VAL B 1 151 ? 30.611 -1.886 4.513 1.00 15.47 151 VAL B CA 1
ATOM 2455 C C . VAL B 1 151 ? 30.729 -1.039 3.257 1.00 16.22 151 VAL B C 1
ATOM 2456 O O . VAL B 1 151 ? 31.481 -0.081 3.229 1.00 17.63 151 VAL B O 1
ATOM 2460 N N . ARG B 1 152 ? 29.923 -1.365 2.258 1.00 15.29 152 ARG B N 1
ATOM 2461 C CA . ARG B 1 152 ? 29.787 -0.719 0.974 1.00 17.88 152 ARG B CA 1
ATOM 2462 C C . ARG B 1 152 ? 28.715 0.364 1.083 1.00 17.73 152 ARG B C 1
ATOM 2463 O O . ARG B 1 152 ? 27.891 0.415 2.028 1.00 16.40 152 ARG B O 1
ATOM 2471 N N . VAL B 1 153 ? 28.793 1.329 0.164 1.00 17.12 153 VAL B N 1
ATOM 2472 C CA . VAL B 1 153 ? 27.715 2.337 -0.003 1.00 16.26 153 VAL B CA 1
ATOM 2473 C C . VAL B 1 153 ? 26.899 1.920 -1.193 1.00 17.89 153 VAL B C 1
ATOM 2474 O O . VAL B 1 153 ? 27.454 1.737 -2.308 1.00 18.82 153 VAL B O 1
ATOM 2478 N N . ASN B 1 154 ? 25.612 1.643 -0.959 1.00 16.21 154 ASN B N 1
ATOM 2479 C CA . ASN B 1 154 ? 24.692 1.253 -2.021 1.00 16.53 154 ASN B CA 1
ATOM 2480 C C . ASN B 1 154 ? 24.063 2.500 -2.661 1.00 22.42 154 ASN B C 1
ATOM 2481 O O . ASN B 1 154 ? 23.872 3.479 -2.022 1.00 21.84 154 ASN B O 1
ATOM 2486 N N . SER B 1 155 ? 23.710 2.356 -3.953 1.00 21.49 155 SER B N 1
ATOM 2487 C CA . SER B 1 155 ? 23.167 3.388 -4.772 1.00 20.41 155 SER B CA 1
ATOM 2488 C C . SER B 1 155 ? 21.693 3.149 -5.058 1.00 21.71 155 SER B C 1
ATOM 2489 O O . SER B 1 155 ? 21.291 2.085 -5.532 1.00 21.94 155 SER B O 1
ATOM 2492 N N . ASN B 1 156 ? 20.865 4.120 -4.673 1.00 20.28 156 ASN B N 1
ATOM 2493 C CA . ASN B 1 156 ? 19.474 4.062 -4.986 1.00 19.07 156 ASN B CA 1
ATOM 2494 C C . ASN B 1 156 ? 19.230 4.073 -6.490 1.00 21.78 156 ASN B C 1
ATOM 2495 O O . ASN B 1 156 ? 18.290 3.391 -6.957 1.00 22.08 156 ASN B O 1
ATOM 2500 N N . LYS B 1 157 ? 20.059 4.791 -7.229 1.00 25.53 157 LYS B N 1
ATOM 2501 C CA . LYS B 1 157 ? 19.890 4.740 -8.745 1.00 24.52 157 LYS B CA 1
ATOM 2502 C C . LYS B 1 157 ? 20.150 3.392 -9.313 1.00 27.41 157 LYS B C 1
ATOM 2503 O O . LYS B 1 157 ? 19.414 2.869 -10.167 1.00 24.53 157 LYS B O 1
ATOM 2505 N N . GLU B 1 158 ? 21.209 2.791 -8.867 1.00 22.10 158 GLU B N 1
ATOM 2506 C CA . GLU B 1 158 ? 21.540 1.435 -9.358 1.00 24.41 158 GLU B CA 1
ATOM 2507 C C . GLU B 1 158 ? 20.510 0.418 -9.003 1.00 23.85 158 GLU B C 1
ATOM 2508 O O . GLU B 1 158 ? 20.209 -0.482 -9.772 1.00 25.42 158 GLU B O 1
ATOM 2514 N N . LEU B 1 159 ? 19.931 0.521 -7.787 1.00 20.27 159 LEU B N 1
ATOM 2515 C CA . LEU B 1 159 ? 19.067 -0.513 -7.323 1.00 20.91 159 LEU B CA 1
ATOM 2516 C C . LEU B 1 159 ? 17.606 -0.248 -7.584 1.00 23.36 159 LEU B C 1
ATOM 2517 O O . LEU B 1 159 ? 16.781 -1.088 -7.304 1.00 22.33 159 LEU B O 1
ATOM 2522 N N . ALA B 1 160 ? 17.292 0.919 -8.139 1.00 26.98 160 ALA B N 1
ATOM 2523 C CA . ALA B 1 160 ? 15.903 1.316 -8.329 1.00 29.03 160 ALA B CA 1
ATOM 2524 C C . ALA B 1 160 ? 15.155 0.311 -9.133 1.00 28.00 160 ALA B C 1
ATOM 2525 O O . ALA B 1 160 ? 15.628 -0.192 -10.147 1.00 30.24 160 ALA B O 1
ATOM 2527 N N . LEU B 1 161 ? 13.983 -0.046 -8.645 1.00 25.11 161 LEU B N 1
ATOM 2528 C CA . LEU B 1 161 ? 13.124 -0.907 -9.446 1.00 25.65 161 LEU B CA 1
ATOM 2529 C C . LEU B 1 161 ? 12.463 -0.015 -10.518 1.00 27.71 161 LEU B C 1
ATOM 2530 O O . LEU B 1 161 ? 11.932 1.006 -10.225 1.00 27.82 161 LEU B O 1
ATOM 2535 N N . PRO B 1 162 ? 12.547 -0.416 -11.765 1.00 25.80 162 PRO B N 1
ATOM 2536 C CA . PRO B 1 162 ? 11.903 0.401 -12.792 1.00 29.96 162 PRO B CA 1
ATOM 2537 C C . PRO B 1 162 ? 10.370 0.383 -12.660 1.00 31.52 162 PRO B C 1
ATOM 2538 O O . PRO B 1 162 ? 9.832 -0.614 -12.131 1.00 28.09 162 PRO B O 1
ATOM 2542 N N . LYS B 1 163 ? 9.716 1.393 -13.265 1.00 32.44 163 LYS B N 1
ATOM 2543 C CA . LYS B 1 163 ? 8.211 1.505 -13.324 1.00 38.46 163 LYS B CA 1
ATOM 2544 C C . LYS B 1 163 ? 7.476 0.216 -13.667 1.00 37.81 163 LYS B C 1
ATOM 2546 N N . GLU B 1 164 ? 8.001 -0.380 -14.745 1.00 42.16 164 GLU B N 1
ATOM 2547 C CA . GLU B 1 164 ? 7.433 -1.607 -15.338 1.00 44.14 164 GLU B CA 1
ATOM 2548 C C . GLU B 1 164 ? 7.405 -2.705 -14.295 1.00 41.52 164 GLU B C 1
ATOM 2549 O O . GLU B 1 164 ? 6.403 -3.405 -14.178 1.00 40.24 164 GLU B O 1
ATOM 2555 N N . LYS B 1 165 ? 8.532 -2.912 -13.592 1.00 39.60 165 LYS B N 1
ATOM 2556 C CA . LYS B 1 165 ? 8.594 -3.987 -12.570 1.00 33.97 165 LYS B CA 1
ATOM 2557 C C . LYS B 1 165 ? 7.679 -3.679 -11.367 1.00 34.79 165 LYS B C 1
ATOM 2558 O O . LYS B 1 165 ? 7.034 -4.558 -10.830 1.00 33.48 165 LYS B O 1
ATOM 2564 N N . LEU B 1 166 ? 7.643 -2.433 -10.956 1.00 30.19 166 LEU B N 1
ATOM 2565 C CA . LEU B 1 166 ? 6.795 -2.039 -9.838 1.00 36.35 166 LEU B CA 1
ATOM 2566 C C . LEU B 1 166 ? 5.327 -2.221 -10.221 1.00 45.38 166 LEU B C 1
ATOM 2567 O O . LEU B 1 166 ? 4.493 -2.523 -9.342 1.00 43.28 166 LEU B O 1
ATOM 2572 N N . GLN B 1 167 ? 5.024 -2.024 -11.512 1.00 41.19 167 GLN B N 1
ATOM 2573 C CA . GLN B 1 167 ? 3.672 -2.242 -12.042 1.00 45.71 167 GLN B CA 1
ATOM 2574 C C . GLN B 1 167 ? 3.308 -3.718 -11.924 1.00 42.71 167 GLN B C 1
ATOM 2575 O O . GLN B 1 167 ? 2.241 -4.060 -11.407 1.00 50.96 167 GLN B O 1
ATOM 2577 N N . GLU B 1 168 ? 4.195 -4.568 -12.423 1.00 37.60 168 GLU B N 1
ATOM 2578 C CA . GLU B 1 168 ? 4.041 -6.022 -12.364 1.00 45.49 168 GLU B CA 1
ATOM 2579 C C . GLU B 1 168 ? 3.781 -6.486 -10.934 1.00 47.13 168 GLU B C 1
ATOM 2580 O O . GLU B 1 168 ? 2.888 -7.290 -10.722 1.00 52.43 168 GLU B O 1
ATOM 2586 N N . LEU B 1 169 ? 4.561 -5.975 -9.975 1.00 38.45 169 LEU B N 1
ATOM 2587 C CA . LEU B 1 169 ? 4.406 -6.373 -8.552 1.00 40.52 169 LEU B CA 1
ATOM 2588 C C . LEU B 1 169 ? 3.166 -5.765 -7.880 1.00 45.37 169 LEU B C 1
ATOM 2589 O O . LEU B 1 169 ? 2.492 -6.461 -7.120 1.00 48.18 169 LEU B O 1
ATOM 2594 N N . HIS B 1 170 ? 2.905 -4.478 -8.122 1.00 53.98 170 HIS B N 1
ATOM 2595 C CA . HIS B 1 170 ? 1.823 -3.759 -7.431 1.00 55.05 170 HIS B CA 1
ATOM 2596 C C . HIS B 1 170 ? 0.491 -4.202 -7.989 1.00 63.24 170 HIS B C 1
ATOM 2597 O O . HIS B 1 170 ? -0.484 -4.304 -7.250 1.00 69.69 170 HIS B O 1
ATOM 2599 N N . ILE B 1 171 ? 0.457 -4.487 -9.286 1.00 63.65 171 ILE B N 1
ATOM 2600 C CA . ILE B 1 171 ? -0.751 -5.012 -9.933 1.00 65.68 171 ILE B CA 1
ATOM 2601 C C . ILE B 1 171 ? -0.718 -6.550 -9.908 1.00 62.14 171 ILE B C 1
ATOM 2602 O O . ILE B 1 171 ? -0.992 -7.196 -10.913 1.00 57.75 171 ILE B O 1
ATOM 2604 N N . LEU B 1 172 ? -0.288 -7.092 -8.769 1.00 63.93 172 LEU B N 1
ATOM 2605 C CA . LEU B 1 172 ? -0.599 -8.456 -8.288 1.00 66.15 172 LEU B CA 1
ATOM 2606 C C . LEU B 1 172 ? -1.045 -8.351 -6.814 1.00 66.10 172 LEU B C 1
ATOM 2607 O O . LEU B 1 172 ? -1.442 -9.338 -6.193 1.00 64.88 172 LEU B O 1
ATOM 2612 N N . GLU B 1 173 ? -0.976 -7.151 -6.261 1.00 59.45 173 GLU B N 1
ATOM 2613 C CA . GLU B 1 173 ? -1.383 -6.932 -4.900 1.00 64.90 173 GLU B CA 1
ATOM 2614 C C . GLU B 1 173 ? -2.902 -6.687 -4.739 1.00 71.57 173 GLU B C 1
ATOM 2615 O O . GLU B 1 173 ? -3.342 -6.278 -3.654 1.00 59.05 173 GLU B O 1
ATOM 2621 N N . HIS B 1 174 ? -3.704 -6.930 -5.783 1.00 76.33 174 HIS B N 1
ATOM 2622 C CA . HIS B 1 174 ? -5.172 -6.797 -5.653 1.00 67.28 174 HIS B CA 1
ATOM 2623 C C . HIS B 1 174 ? -5.861 -7.665 -6.684 1.00 64.06 174 HIS B C 1
ATOM 2624 O O . HIS B 1 174 ? -5.862 -8.891 -6.563 1.00 54.94 174 HIS B O 1
#

Secondary structure (P-SEA, 3-state):
cccccccccccccccccccccccccccbbbbbbbbccccccccccccaaaaaaaaaccaaaaaaccccccbbbcccccccccbbbbbbcccccaaaaaaaaaaaaaaaaaccccccccccccccccccccccaaaaaaaaaaaaabbbbbbbcccccccaaaaaac/cccccccccccccccccccccccccccbbbbbbbcccccccccccccaaaaaaaaaccaaaaaaccccccbbbcccccccccbbbbbbcccccaaaaaaaaaaaaaaaaaccccccccccccccccccccccaaaaaaaaaaaaabbbbbbbcccccccaaaaaaaaaacc

CATH classification: 3.30.1360.80

Foldseek 3Di:
DPPFQAFDLQPDDPQAKEFGDWDADPVGWIKTKIWRFLARPPPDWADQQLVVLLLLQQVVQLCVQQPDDQKDWDGWAADVTRTIITMITGDDDRVSSLVSLLRSLVVLLPPDDPVVGPQLDPVRDPCNVSHDSVSNNVSSVSCNVVGYYYDDSVVGHDDPVVVVVD/DADAADFDLVPDDPQAKEFGDWDADPVGWIKTKIWRFLARPPPDWADQALVQLLQLQQVVQLCVQQDDPQKDWDGWAADVTGTIMTMITGDDDRVSSLVSRLSSLVVLLPPPDCVPRPQLDVVRDDCNVSHDSVSNNVSSVSCVVVGYYYDDSVVGGDDPVVVCVVVVVVD

Sequence (337 aa):
LLDSFAVDHTRMQAPAVRTAKTMNTPHGDAITVFDLRFCIPNKEVMPEKGIHTLEHLFAGFMRDHLNGNGVEIIDISPMGRTGFYMSLIGTPDEQRVADAWKAAMADVLKVQDQNQIPELNVYQCGTYQMHSLSEAQDIARHILERDVRVNSNKELALPKEKLQELLLDSFAVDHTRMQAPAVRTAKTMNTPHGDAITVFDLRFCIPNKEVMPEKGIHTLEHLFAGFMRDHLNGNGVEIIDISPMGRTGFYMSSLIGTPDEQRVADAWKAAMADVLKVQDQNQIPELNVYQCGTYQMHSLSEAQDIARHILERDVRVNSNKELALPKEKLQELHILEH

Nearest PDB structures (foldseek):
  5v2w-assembly1_A  TM=1.005E+00  e=9.837E-33  Salmonella enterica subsp. enterica serovar Typhi
  1j6w-assembly1_B  TM=9.688E-01  e=1.077E-24  Haemophilus influenzae
  1joe-assembly2_D  TM=9.854E-01  e=1.408E-21  Haemophilus influenzae Rd KW20
  4xch-assembly1_D  TM=9.136E-01  e=1.023E-14  Streptococcus suis
  1j98-assembly1_A  TM=9.014E-01  e=4.960E-15  Bacillus subtilis

Organism: Salmonella typhi (NCBI:txid90370)

InterPro domains:
  IPR003815 S-ribosylhomocysteinase (LuxS) [MF_00091] (1-159)
  IPR003815 S-ribosylhomocysteinase (LuxS) [PF02664] (4-154)
  IPR003815 S-ribosylhomocysteinase (LuxS) [PIRSF006160] (1-160)
  IPR003815 S-ribosylhomocysteinase (LuxS) [PR01487] (5-23)
  IPR003815 S-ribosylhomocysteinase (LuxS) [PR01487] (28-46)
  IPR003815 S-ribosylhomocysteinase (LuxS) [PR01487] (49-67)
  IPR003815 S-ribosylhomocysteinase (LuxS) [PR01487] (77-95)
  IPR003815 S-ribosylhomocysteinase (LuxS) [PR01487] (121-140)
  IPR003815 S-ribosylhomocysteinase (LuxS) [PTHR35799] (1-160)
  IPR011249 Metalloenzyme, LuxS/M16 peptidase-like [SSF63411] (4-162)
  IPR037005 S-ribosylhomocysteinase (LuxS) superfamily [G3DSA:3.30.1360.80] (1-171)